Protein AF-A0A1A3NKI2-F1 (afdb_monomer)

Mean predicted aligned error: 10.07 Å

pLDDT: mean 85.54, std 8.2, range [57.16, 95.56]

Organism: Mycobacterium asiaticum (NCBI:txid1790)

Nearest PDB structures (foldseek):
  6fvq-assembly1_A  TM=5.198E-01  e=5.055E-01  endosymbiont of Tevnia jerichonana (vent Tica)

Sequence (230 aa):
MSNTLDTTLTIALFVLGTPLVIYLVLAGFYMAAGDTDGLPEDRPPLSRFLTTVDVAGFVLPALLLASSYVMAIALAWVAPSLTFYYPVLALAVGFAVWYGTFHGLSRWNKRLVKAHIAAYIKQAPENLSEDEAIAAVREYIQLRKIPYPTENLVADRFPLGWSVYAPVQVDTSDPTAFLDMPVERTVFLIGDSGRIEPTSSSRPPLAEQQHFSEVERVVAARRGKWVRRA

Radius of gyration: 34.06 Å; Cα contacts (8 Å, |Δi|>4): 236; chains: 1; bounding box: 73×25×101 Å

Foldseek 3Di:
DDPVVLVVLQVVLLVVCVVVLVVLLVVLVVVLVVVVPPDDPAAADDDPVLVVLSVCLSPVLSCLLVVLSVVLVVCLVPDPDRNNCSSVCSNVVSVVSSVCSNVVSVVVSVVVRVVVRVQKDFAFQDAQDFVRQLVLVLVVCVVVVPPFDSPQWGWDDDQQWTWIFHDDDQPPVDPCSVVVDDPWGWIWTAGSLRDIDTDIPVDDPVVVSVVVNVVSVVVRVRPTHIDGHD

Structure (mmCIF, N/CA/C/O backbone):
data_AF-A0A1A3NKI2-F1
#
_entry.id   AF-A0A1A3NKI2-F1
#
loop_
_atom_site.group_PDB
_atom_site.id
_atom_site.type_symbol
_atom_site.label_atom_id
_atom_site.label_alt_id
_atom_site.label_comp_id
_atom_site.label_asym_id
_atom_site.label_entity_id
_atom_site.label_seq_id
_atom_site.pdbx_PDB_ins_code
_atom_site.Cartn_x
_atom_site.Cartn_y
_atom_site.Cartn_z
_atom_site.occupancy
_atom_site.B_iso_or_equiv
_atom_site.auth_seq_id
_atom_site.auth_comp_id
_atom_site.auth_asym_id
_atom_site.auth_atom_id
_atom_site.pdbx_PDB_model_num
ATOM 1 N N . MET A 1 1 ? 34.115 12.444 -44.675 1.00 72.62 1 MET A N 1
ATOM 2 C CA . MET A 1 1 ? 34.623 11.998 -43.358 1.00 72.62 1 MET A CA 1
ATOM 3 C C . MET A 1 1 ? 35.426 10.727 -43.585 1.00 72.62 1 MET A C 1
ATOM 5 O O . MET A 1 1 ? 34.992 9.943 -44.417 1.00 72.62 1 MET A O 1
ATOM 9 N N . SER A 1 2 ? 36.597 10.539 -42.969 1.00 91.62 2 SER A N 1
ATOM 10 C CA . SER A 1 2 ? 37.350 9.286 -43.155 1.00 91.62 2 SER A CA 1
ATOM 11 C C . SER A 1 2 ? 36.674 8.138 -42.398 1.00 91.62 2 SER A C 1
ATOM 13 O O . SER A 1 2 ? 36.102 8.365 -41.331 1.00 91.62 2 SER A O 1
ATOM 15 N N . ASN A 1 3 ? 36.762 6.909 -42.918 1.00 88.50 3 ASN A N 1
ATOM 16 C CA . ASN A 1 3 ? 36.162 5.725 -42.279 1.00 88.50 3 ASN A CA 1
ATOM 17 C C . ASN A 1 3 ? 36.671 5.524 -40.842 1.00 88.50 3 ASN A C 1
ATOM 19 O O . ASN A 1 3 ? 35.908 5.160 -39.949 1.00 88.50 3 ASN A O 1
ATOM 23 N N . THR A 1 4 ? 37.949 5.828 -40.596 1.00 90.19 4 THR A N 1
ATOM 24 C CA . THR A 1 4 ? 38.553 5.777 -39.259 1.00 90.19 4 THR A CA 1
ATOM 25 C C . THR A 1 4 ? 37.904 6.773 -38.301 1.00 90.19 4 THR A C 1
ATOM 27 O O . THR A 1 4 ? 37.620 6.425 -37.156 1.00 90.19 4 THR A O 1
ATOM 30 N N . LEU A 1 5 ? 37.639 8.003 -38.757 1.00 91.62 5 LEU A N 1
ATOM 31 C CA . LEU A 1 5 ? 37.023 9.039 -37.928 1.00 91.62 5 LEU A CA 1
ATOM 32 C C . LEU A 1 5 ? 35.549 8.712 -37.639 1.00 91.62 5 LEU A C 1
ATOM 34 O O . LEU A 1 5 ? 35.108 8.883 -36.508 1.00 91.62 5 LEU A O 1
ATOM 38 N N . ASP A 1 6 ? 34.817 8.174 -38.619 1.00 91.44 6 ASP A N 1
ATOM 39 C CA . ASP A 1 6 ? 33.432 7.705 -38.447 1.00 91.44 6 ASP A CA 1
ATOM 40 C C . ASP A 1 6 ? 33.319 6.566 -37.430 1.00 91.44 6 ASP A C 1
ATOM 42 O O . ASP A 1 6 ? 32.529 6.646 -36.489 1.00 91.44 6 ASP A O 1
ATOM 46 N N . THR A 1 7 ? 34.180 5.555 -37.546 1.00 89.38 7 THR A N 1
ATOM 47 C CA . THR A 1 7 ? 34.208 4.428 -36.604 1.00 89.38 7 THR A CA 1
ATOM 48 C C . THR A 1 7 ? 34.557 4.901 -35.191 1.00 89.38 7 THR A C 1
ATOM 50 O O . THR A 1 7 ? 33.895 4.531 -34.222 1.00 89.38 7 THR A O 1
ATOM 53 N N . THR A 1 8 ? 35.567 5.770 -35.067 1.00 93.06 8 THR A N 1
ATOM 54 C CA . THR A 1 8 ? 36.007 6.310 -33.770 1.00 93.06 8 THR A CA 1
ATOM 55 C C . THR A 1 8 ? 34.899 7.123 -33.097 1.00 93.06 8 THR A C 1
ATOM 57 O O . THR A 1 8 ? 34.646 6.935 -31.908 1.00 93.06 8 THR A O 1
ATOM 60 N N . LEU A 1 9 ? 34.198 7.983 -33.848 1.00 92.25 9 LEU A N 1
ATOM 61 C CA . LEU A 1 9 ? 33.067 8.751 -33.320 1.00 92.25 9 LEU A CA 1
ATOM 62 C C . LEU A 1 9 ? 31.910 7.847 -32.888 1.00 92.25 9 LEU A C 1
ATOM 64 O O . LEU A 1 9 ? 31.337 8.066 -31.825 1.00 92.25 9 LEU A O 1
ATOM 68 N N . THR A 1 10 ? 31.591 6.820 -33.673 1.00 90.88 10 THR A N 1
ATOM 69 C CA . THR A 1 10 ? 30.515 5.868 -33.362 1.00 90.88 10 THR A CA 1
ATOM 70 C C . THR A 1 10 ? 30.777 5.133 -32.053 1.00 90.88 10 THR A C 1
ATOM 72 O O . THR A 1 10 ? 29.911 5.097 -31.178 1.00 90.88 10 THR A O 1
ATOM 75 N N . ILE A 1 11 ? 31.992 4.602 -31.878 1.00 91.19 11 ILE A N 1
ATOM 76 C CA . ILE A 1 11 ? 32.398 3.924 -30.640 1.00 91.19 11 ILE A CA 1
ATOM 77 C C . ILE A 1 11 ? 32.338 4.899 -29.463 1.00 91.19 11 ILE A C 1
ATOM 79 O O . ILE A 1 11 ? 31.738 4.579 -28.438 1.00 91.19 11 ILE A O 1
ATOM 83 N N . ALA A 1 12 ? 32.907 6.100 -29.611 1.00 92.38 12 ALA A N 1
ATOM 84 C CA . ALA A 1 12 ? 32.900 7.106 -28.553 1.00 92.38 12 ALA A CA 1
ATOM 85 C C . ALA A 1 12 ? 31.470 7.477 -28.122 1.00 92.38 12 ALA A C 1
ATOM 87 O O . ALA A 1 12 ? 31.184 7.540 -26.928 1.00 92.38 12 ALA A O 1
ATOM 88 N N . LEU A 1 13 ? 30.553 7.658 -29.075 1.00 91.38 13 LEU A N 1
ATOM 89 C CA . LEU A 1 13 ? 29.152 7.973 -28.798 1.00 91.38 13 LEU A CA 1
ATOM 90 C C . LEU A 1 13 ? 28.410 6.827 -28.091 1.00 91.38 13 LEU A C 1
ATOM 92 O O . LEU A 1 13 ? 27.609 7.098 -27.197 1.00 91.38 13 LEU A O 1
ATOM 96 N N . PHE A 1 14 ? 28.679 5.560 -28.425 1.00 92.19 14 PHE A N 1
ATOM 97 C CA . PHE A 1 14 ? 28.106 4.428 -27.685 1.00 92.19 14 PHE A CA 1
ATOM 98 C C . PHE A 1 14 ? 28.677 4.314 -26.262 1.00 92.19 14 PHE A C 1
ATOM 100 O O . PHE A 1 14 ? 27.943 4.125 -25.290 1.00 92.19 14 PHE A O 1
ATOM 107 N N . VAL A 1 15 ? 29.987 4.494 -26.097 1.00 93.25 15 VAL A N 1
ATOM 108 C CA . VAL A 1 15 ? 30.616 4.454 -24.768 1.00 93.25 15 VAL A CA 1
ATOM 109 C C . VAL A 1 15 ? 30.069 5.570 -23.875 1.00 93.25 15 VAL A C 1
ATOM 111 O O . VAL A 1 15 ? 29.694 5.315 -22.733 1.00 93.25 15 VAL A O 1
ATOM 114 N N . LEU A 1 16 ? 29.945 6.790 -24.406 1.00 93.00 16 LEU A N 1
ATOM 115 C CA . LEU A 1 16 ? 29.411 7.938 -23.669 1.00 93.00 16 LEU A CA 1
ATOM 116 C C . LEU A 1 16 ? 27.889 7.871 -23.464 1.00 93.00 16 LEU A C 1
ATOM 118 O O . LEU A 1 16 ? 27.388 8.372 -22.460 1.00 93.00 16 LEU A O 1
ATOM 122 N N . GLY A 1 17 ? 27.142 7.248 -24.378 1.00 88.88 17 GLY A N 1
ATOM 123 C CA . GLY A 1 17 ? 25.689 7.091 -24.266 1.00 88.88 17 GLY A CA 1
ATOM 124 C C . GLY A 1 17 ? 25.259 6.018 -23.261 1.00 88.88 17 GLY A C 1
ATOM 125 O O . GLY A 1 17 ? 24.189 6.128 -22.665 1.00 88.88 17 GLY A O 1
ATOM 126 N N . THR A 1 18 ? 26.096 5.010 -23.017 1.00 90.06 18 THR A N 1
ATOM 127 C CA . THR A 1 18 ? 25.816 3.919 -22.070 1.00 90.06 18 THR A CA 1
ATOM 128 C C . THR A 1 18 ? 25.472 4.403 -20.649 1.00 90.06 18 THR A C 1
ATOM 130 O O . THR A 1 18 ? 24.417 4.010 -20.141 1.00 90.06 18 THR A O 1
ATOM 133 N N . PRO A 1 19 ? 26.266 5.270 -19.984 1.00 92.94 19 PRO A N 1
ATOM 134 C CA . PRO A 1 19 ? 25.920 5.767 -18.650 1.00 92.94 19 PRO A CA 1
ATOM 135 C C . PRO A 1 19 ? 24.612 6.565 -18.634 1.00 92.94 19 PRO A C 1
ATOM 137 O O . PRO A 1 19 ? 23.877 6.495 -17.652 1.00 92.94 19 PRO A O 1
ATOM 140 N N . LEU A 1 20 ? 24.275 7.270 -19.720 1.00 90.38 20 LEU A N 1
ATOM 141 C CA . LEU A 1 20 ? 22.998 7.973 -19.840 1.00 90.38 20 LEU A CA 1
ATOM 142 C C . LEU A 1 20 ? 21.818 6.992 -19.904 1.00 90.38 20 LEU A C 1
ATOM 144 O O . LEU A 1 20 ? 20.818 7.197 -19.222 1.00 90.38 20 LEU A O 1
ATOM 148 N N . VAL A 1 21 ? 21.935 5.908 -20.676 1.00 87.31 21 VAL A N 1
ATOM 149 C CA . VAL A 1 21 ? 20.910 4.851 -20.732 1.00 87.31 21 VAL A CA 1
ATOM 150 C C . VAL A 1 21 ? 20.725 4.202 -19.361 1.00 87.31 21 VAL A C 1
ATOM 152 O O . VAL A 1 21 ? 19.592 4.058 -18.904 1.00 87.31 21 VAL A O 1
ATOM 155 N N . ILE A 1 22 ? 21.822 3.868 -18.673 1.00 90.75 22 ILE A N 1
ATOM 156 C CA . ILE A 1 22 ? 21.779 3.318 -17.310 1.00 90.75 22 ILE A CA 1
ATOM 157 C C . ILE A 1 22 ? 21.080 4.299 -16.363 1.00 90.75 22 ILE A C 1
ATOM 159 O O . ILE A 1 22 ? 20.181 3.902 -15.622 1.00 90.75 22 ILE A O 1
ATOM 163 N N . TYR A 1 23 ? 21.447 5.581 -16.418 1.00 91.56 23 TYR A N 1
ATOM 164 C CA . TYR A 1 23 ? 20.814 6.624 -15.617 1.00 91.56 23 TYR A CA 1
ATOM 165 C C . TYR A 1 23 ? 19.306 6.711 -15.877 1.00 91.56 23 TYR A C 1
ATOM 167 O O . TYR A 1 23 ? 18.539 6.748 -14.923 1.00 91.56 23 TYR A O 1
ATOM 175 N N . LEU A 1 24 ? 18.861 6.685 -17.137 1.00 87.75 24 LEU A N 1
ATOM 176 C CA . LEU A 1 24 ? 17.437 6.734 -17.487 1.00 87.75 24 LEU A CA 1
ATOM 177 C C . LEU A 1 24 ? 16.663 5.520 -16.961 1.00 87.75 24 LEU A C 1
ATOM 179 O O . LEU A 1 24 ? 15.554 5.674 -16.447 1.00 87.75 24 LEU A O 1
ATOM 183 N N . VAL A 1 25 ? 17.251 4.322 -17.035 1.00 87.00 25 VAL A N 1
ATOM 184 C CA . VAL A 1 25 ? 16.659 3.112 -16.447 1.00 87.00 25 VAL A CA 1
ATOM 185 C C . VAL A 1 25 ? 16.503 3.278 -14.934 1.00 87.00 25 VAL A C 1
ATOM 187 O O . VAL A 1 25 ? 15.403 3.102 -14.413 1.00 87.00 25 VAL A O 1
ATOM 190 N N . LEU A 1 26 ? 17.570 3.675 -14.233 1.00 89.00 26 LEU A N 1
ATOM 191 C CA . LEU A 1 26 ? 17.549 3.878 -12.781 1.00 89.00 26 LEU A CA 1
ATOM 192 C C . LEU A 1 26 ? 16.588 4.998 -12.359 1.00 89.00 26 LEU A C 1
ATOM 194 O O . LEU A 1 26 ? 15.857 4.841 -11.384 1.00 89.00 26 LEU A O 1
ATOM 198 N N . ALA A 1 27 ? 16.542 6.101 -13.107 1.00 85.62 27 ALA A N 1
ATOM 199 C CA . ALA A 1 27 ? 15.618 7.204 -12.871 1.00 85.62 27 ALA A CA 1
ATOM 200 C C . ALA A 1 27 ? 14.158 6.758 -13.035 1.00 85.62 27 ALA A C 1
ATOM 202 O O . ALA A 1 27 ? 13.316 7.129 -12.221 1.00 85.62 27 ALA A O 1
ATOM 203 N N . GLY A 1 28 ? 13.861 5.917 -14.033 1.00 82.06 28 GLY A N 1
ATOM 204 C CA . GLY A 1 28 ? 12.540 5.309 -14.202 1.00 82.06 28 GLY A CA 1
ATOM 205 C C . GLY A 1 28 ? 12.125 4.461 -12.999 1.00 82.06 28 GLY A C 1
ATOM 206 O O . GLY A 1 28 ? 11.010 4.612 -12.502 1.00 82.06 28 GLY A O 1
ATOM 207 N N . PHE A 1 29 ? 13.038 3.627 -12.485 1.00 82.69 29 PHE A N 1
ATOM 208 C CA . PHE A 1 29 ? 12.801 2.860 -11.258 1.00 82.69 29 PHE A CA 1
ATOM 209 C C . PHE A 1 29 ? 12.571 3.768 -10.046 1.00 82.69 29 PHE A C 1
ATOM 211 O O . PHE A 1 29 ? 11.621 3.551 -9.297 1.00 82.69 29 PHE A O 1
ATOM 218 N N . TYR A 1 30 ? 13.396 4.803 -9.873 1.00 83.19 30 TYR A N 1
ATOM 219 C CA . TYR A 1 30 ? 13.269 5.744 -8.761 1.00 83.19 30 TYR A CA 1
ATOM 220 C C . TYR A 1 30 ? 11.934 6.499 -8.790 1.00 83.19 30 TYR A C 1
ATOM 222 O O . TYR A 1 30 ? 11.229 6.549 -7.784 1.00 83.19 30 TYR A O 1
ATOM 230 N N . MET A 1 31 ? 11.543 7.040 -9.949 1.00 79.00 31 MET A N 1
ATOM 231 C CA . MET A 1 31 ? 10.287 7.784 -10.088 1.00 79.00 31 MET A CA 1
ATOM 232 C C . MET A 1 31 ? 9.060 6.917 -9.822 1.00 79.00 31 MET A C 1
ATOM 234 O O . MET A 1 31 ? 8.098 7.386 -9.221 1.00 79.00 31 MET A O 1
ATOM 238 N N . ALA A 1 32 ? 9.077 5.661 -10.261 1.00 73.81 32 ALA A N 1
ATOM 239 C CA . ALA A 1 32 ? 7.944 4.775 -10.050 1.00 73.81 32 ALA A CA 1
ATOM 240 C C . ALA A 1 32 ? 7.909 4.174 -8.629 1.00 73.81 32 ALA A C 1
ATOM 242 O O . ALA A 1 32 ? 6.826 3.865 -8.143 1.00 73.81 32 ALA A O 1
ATOM 243 N N . ALA A 1 33 ? 9.044 4.100 -7.923 1.00 73.75 33 ALA A N 1
ATOM 244 C CA . ALA A 1 33 ? 9.069 3.787 -6.492 1.00 73.75 33 ALA A CA 1
ATOM 245 C C . ALA A 1 33 ? 8.575 4.956 -5.617 1.00 73.75 33 ALA A C 1
ATOM 247 O O . ALA A 1 33 ? 7.926 4.716 -4.608 1.00 73.75 33 ALA A O 1
ATOM 248 N N . GLY A 1 34 ? 8.839 6.211 -6.001 1.00 66.19 34 GLY A N 1
ATOM 249 C CA . GLY A 1 34 ? 8.433 7.396 -5.227 1.00 66.19 34 GLY A CA 1
ATOM 250 C C . GLY A 1 34 ? 6.942 7.763 -5.304 1.00 66.19 34 GLY A C 1
ATOM 251 O O . GLY A 1 34 ? 6.448 8.514 -4.471 1.00 66.19 34 GLY A O 1
ATOM 252 N N . ASP A 1 35 ? 6.182 7.236 -6.271 1.00 64.88 35 ASP A N 1
ATOM 253 C CA . ASP A 1 35 ? 4.747 7.556 -6.435 1.00 64.88 35 ASP A CA 1
ATOM 254 C C . ASP A 1 35 ? 3.843 6.784 -5.442 1.00 64.88 35 ASP A C 1
ATOM 256 O O . ASP A 1 35 ? 2.616 6.901 -5.470 1.00 64.88 35 ASP A O 1
ATOM 260 N N . THR A 1 36 ? 4.423 5.984 -4.536 1.00 58.78 36 THR A N 1
ATOM 261 C CA . THR A 1 36 ? 3.670 5.267 -3.494 1.00 58.78 36 THR A CA 1
ATOM 262 C C . THR A 1 36 ? 3.232 6.149 -2.328 1.00 58.78 36 THR A C 1
ATOM 264 O O . THR A 1 36 ? 2.334 5.744 -1.582 1.00 58.78 36 THR A O 1
ATOM 267 N N . ASP A 1 37 ? 3.814 7.344 -2.200 1.00 57.16 37 ASP A N 1
ATOM 268 C CA . ASP A 1 37 ? 3.678 8.228 -1.034 1.00 57.16 37 ASP A CA 1
ATOM 269 C C . ASP A 1 37 ? 2.294 8.893 -0.927 1.00 57.16 37 ASP A C 1
ATOM 271 O O . ASP A 1 37 ? 1.895 9.353 0.139 1.00 57.16 37 ASP A O 1
ATOM 275 N N . GLY A 1 38 ? 1.520 8.915 -2.017 1.00 60.62 38 GLY A N 1
ATOM 276 C CA . GLY A 1 38 ? 0.184 9.523 -2.050 1.00 60.62 38 GLY A CA 1
ATOM 277 C C . GLY A 1 38 ? -0.979 8.566 -1.773 1.00 60.62 38 GLY A C 1
ATOM 278 O O . GLY A 1 38 ? -2.135 8.991 -1.764 1.00 60.62 38 GLY A O 1
ATOM 279 N N . LEU A 1 39 ? -0.719 7.268 -1.612 1.00 62.31 39 LEU A N 1
ATOM 280 C CA . LEU A 1 39 ? -1.781 6.276 -1.462 1.00 62.31 39 LEU A CA 1
ATOM 281 C C . LEU A 1 39 ? -2.044 5.988 0.029 1.00 62.31 39 LEU A C 1
ATOM 283 O O . LEU A 1 39 ? -1.081 5.749 0.760 1.00 62.31 39 LEU A O 1
ATOM 287 N N . PRO A 1 40 ? -3.319 5.933 0.476 1.00 64.62 40 PRO A N 1
ATOM 288 C CA . PRO A 1 40 ? -3.676 5.693 1.875 1.00 64.62 40 PRO A CA 1
ATOM 289 C C . PRO A 1 40 ? -2.935 4.487 2.456 1.00 64.62 40 PRO A C 1
ATOM 291 O O . PRO A 1 40 ? -2.763 3.483 1.767 1.00 64.62 40 PRO A O 1
ATOM 294 N N . GLU A 1 41 ? -2.517 4.566 3.718 1.00 67.94 41 GLU A N 1
ATOM 295 C CA . GLU A 1 41 ? -1.836 3.469 4.430 1.00 67.94 41 GLU A CA 1
ATOM 296 C C . GLU A 1 41 ? -2.715 2.203 4.517 1.00 67.94 41 GLU A C 1
ATOM 298 O O . GLU A 1 41 ? -2.227 1.084 4.640 1.00 67.94 41 GLU A O 1
ATOM 303 N N . ASP A 1 42 ? -4.027 2.378 4.351 1.00 74.38 42 ASP A N 1
ATOM 304 C CA . ASP A 1 42 ? -5.038 1.337 4.416 1.00 74.38 42 ASP A CA 1
ATOM 305 C C . ASP A 1 42 ? -5.723 1.145 3.055 1.00 74.38 42 ASP A C 1
ATOM 307 O O . ASP A 1 42 ? -6.545 1.961 2.624 1.00 74.38 42 ASP A O 1
ATOM 311 N N . ARG A 1 43 ? -5.348 0.076 2.344 1.00 75.19 43 ARG A N 1
ATOM 312 C CA . ARG A 1 43 ? -5.794 -0.219 0.973 1.00 75.19 43 ARG A CA 1
ATOM 313 C C . ARG A 1 43 ? -6.429 -1.605 0.910 1.00 75.19 43 ARG A C 1
ATOM 315 O O . ARG A 1 43 ? -6.010 -2.498 1.651 1.00 75.19 43 ARG A O 1
ATOM 322 N N . PRO A 1 44 ? -7.376 -1.835 -0.017 1.00 81.31 44 PRO A N 1
ATOM 323 C CA . PRO A 1 44 ? -7.814 -3.189 -0.311 1.00 81.31 44 PRO A CA 1
ATOM 324 C C . PRO A 1 44 ? -6.627 -4.042 -0.782 1.00 81.31 44 PRO A C 1
ATOM 326 O O . PRO A 1 44 ? -5.681 -3.508 -1.374 1.00 81.31 44 PRO A O 1
ATOM 329 N N . PRO A 1 45 ? -6.676 -5.369 -0.572 1.00 80.00 45 PRO A N 1
ATOM 330 C CA . PRO A 1 45 ? -5.632 -6.255 -1.061 1.00 80.00 45 PRO A CA 1
ATOM 331 C C . PRO A 1 45 ? -5.471 -6.086 -2.576 1.00 80.00 45 PRO A C 1
ATOM 333 O O . PRO A 1 45 ? -6.446 -6.108 -3.341 1.00 80.00 45 PRO A O 1
ATOM 336 N N . LEU A 1 46 ? -4.224 -5.896 -3.009 1.00 78.75 46 LEU A N 1
ATOM 337 C CA . LEU A 1 46 ? -3.882 -5.847 -4.425 1.00 78.75 46 LEU A CA 1
ATOM 338 C C . LEU A 1 46 ? -4.172 -7.211 -5.052 1.00 78.75 46 LEU A C 1
ATOM 340 O O . LEU A 1 46 ? -3.832 -8.261 -4.504 1.00 78.75 46 LEU A O 1
ATOM 344 N N . SER A 1 47 ? -4.819 -7.201 -6.214 1.00 83.19 47 SER A N 1
ATOM 345 C CA . SER A 1 47 ? -4.972 -8.423 -6.996 1.00 83.19 47 SER A CA 1
ATOM 346 C C . SER A 1 47 ? -3.621 -8.817 -7.599 1.00 83.19 47 SER A C 1
ATOM 348 O O . SER A 1 47 ? -2.815 -7.953 -7.947 1.00 83.19 47 SER A O 1
ATOM 350 N N . ARG A 1 48 ? -3.391 -10.123 -7.795 1.00 85.50 48 ARG A N 1
ATOM 351 C CA . ARG A 1 48 ? -2.176 -10.621 -8.473 1.00 85.50 48 ARG A CA 1
ATOM 352 C C . ARG A 1 48 ? -1.969 -9.956 -9.836 1.00 85.50 48 ARG A C 1
ATOM 354 O O . ARG A 1 48 ? -0.843 -9.653 -10.201 1.00 85.50 48 ARG A O 1
ATOM 361 N N . PHE A 1 49 ? -3.066 -9.685 -10.547 1.00 84.31 49 PHE A N 1
ATOM 362 C CA . PHE A 1 49 ? -3.048 -8.973 -11.820 1.00 84.31 49 PHE A CA 1
ATOM 363 C C . PHE A 1 49 ? -2.447 -7.569 -11.692 1.00 84.31 49 PHE A C 1
ATOM 365 O O . PHE A 1 49 ? -1.573 -7.217 -12.477 1.00 84.31 49 PHE A O 1
ATOM 372 N N . LEU A 1 50 ? -2.862 -6.787 -10.690 1.00 85.12 50 LEU A N 1
ATOM 373 C CA . LEU A 1 50 ? -2.313 -5.447 -10.475 1.00 85.12 50 LEU A CA 1
ATOM 374 C C . LEU A 1 50 ? -0.829 -5.494 -10.123 1.00 85.12 50 LEU A C 1
ATOM 376 O O . LEU A 1 50 ? -0.074 -4.695 -10.657 1.00 85.12 50 LEU A O 1
ATOM 380 N N . THR A 1 51 ? -0.392 -6.460 -9.312 1.00 83.75 51 THR A N 1
ATOM 381 C CA . THR A 1 51 ? 1.039 -6.655 -9.035 1.00 83.75 51 THR A CA 1
ATOM 382 C C . THR A 1 51 ? 1.826 -6.949 -10.314 1.00 83.75 51 THR A C 1
ATOM 384 O O . THR A 1 51 ? 2.894 -6.384 -10.523 1.00 83.75 51 THR A O 1
ATOM 387 N N . THR A 1 52 ? 1.299 -7.796 -11.205 1.00 85.56 52 THR A N 1
ATOM 388 C CA . THR A 1 52 ? 1.941 -8.074 -12.497 1.00 85.56 52 THR A CA 1
ATOM 389 C C . THR A 1 52 ? 1.984 -6.839 -13.394 1.00 85.56 52 THR A C 1
ATOM 391 O O . THR A 1 52 ? 3.015 -6.589 -14.012 1.00 85.56 52 THR A O 1
ATOM 394 N N . VAL A 1 53 ? 0.898 -6.064 -13.465 1.00 84.69 53 VAL A N 1
ATOM 395 C CA . VAL A 1 53 ? 0.849 -4.811 -14.239 1.00 84.69 53 VAL A CA 1
ATOM 396 C C . VAL A 1 53 ? 1.858 -3.799 -13.706 1.00 84.69 53 VAL A C 1
ATOM 398 O O . VAL A 1 53 ? 2.525 -3.140 -14.502 1.00 84.69 53 VAL A O 1
ATOM 401 N N . ASP A 1 54 ? 2.004 -3.714 -12.385 1.00 83.38 54 ASP A N 1
ATOM 402 C CA . ASP A 1 54 ? 2.958 -2.821 -11.741 1.00 83.38 54 ASP A CA 1
ATOM 403 C C . ASP A 1 54 ? 4.385 -3.199 -12.144 1.00 83.38 54 ASP A C 1
ATOM 405 O O . ASP A 1 54 ? 5.063 -2.408 -12.795 1.00 83.38 54 ASP A O 1
ATOM 409 N N . VAL A 1 55 ? 4.786 -4.460 -11.924 1.00 85.94 55 VAL A N 1
ATOM 410 C CA . VAL A 1 55 ? 6.098 -4.997 -12.342 1.00 85.94 55 VAL A CA 1
ATOM 411 C C . VAL A 1 55 ? 6.344 -4.787 -13.839 1.00 85.94 55 VAL A C 1
ATOM 413 O O . VAL A 1 55 ? 7.425 -4.350 -14.237 1.00 85.94 55 VAL A O 1
ATOM 416 N N . ALA A 1 56 ? 5.343 -5.053 -14.679 1.00 85.81 56 ALA A N 1
ATOM 417 C CA . ALA A 1 56 ? 5.439 -4.845 -16.119 1.00 85.81 56 ALA A CA 1
ATOM 418 C C . ALA A 1 56 ? 5.709 -3.369 -16.462 1.00 85.81 56 ALA A C 1
ATOM 420 O O . ALA A 1 56 ? 6.524 -3.095 -17.341 1.00 85.81 56 ALA A O 1
ATOM 421 N N . GLY A 1 57 ? 5.103 -2.424 -15.738 1.00 84.88 57 GLY A N 1
ATOM 422 C CA . GLY A 1 57 ? 5.345 -0.988 -15.891 1.00 84.88 57 GLY A CA 1
ATOM 423 C C . GLY A 1 57 ? 6.763 -0.534 -15.597 1.00 84.88 57 GLY A C 1
ATOM 424 O O . GLY A 1 57 ? 7.223 0.414 -16.230 1.00 84.88 57 GLY A O 1
ATOM 425 N N . PHE A 1 58 ? 7.482 -1.245 -14.733 1.00 83.19 58 PHE A N 1
ATOM 426 C CA . PHE A 1 58 ? 8.902 -0.994 -14.495 1.00 83.19 58 PHE A CA 1
ATOM 427 C C . PHE A 1 58 ? 9.790 -1.642 -15.562 1.00 83.19 58 PHE A C 1
ATOM 429 O O . PHE A 1 58 ? 10.723 -1.023 -16.075 1.00 83.19 58 PHE A O 1
ATOM 436 N N . VAL A 1 59 ? 9.501 -2.898 -15.909 1.00 88.50 59 VAL A N 1
ATOM 437 C CA . VAL A 1 59 ? 10.393 -3.722 -16.733 1.00 88.50 59 VAL A CA 1
ATOM 438 C C . VAL A 1 59 ? 10.292 -3.371 -18.221 1.00 88.50 59 VAL A C 1
ATOM 440 O O . VAL A 1 59 ? 11.317 -3.282 -18.897 1.00 88.50 59 VAL A O 1
ATOM 443 N N . LEU A 1 60 ? 9.085 -3.130 -18.745 1.00 91.31 60 LEU A N 1
ATOM 444 C CA . LEU A 1 60 ? 8.870 -2.881 -20.178 1.00 91.31 60 LEU A CA 1
ATOM 445 C C . LEU A 1 60 ? 9.612 -1.641 -20.702 1.00 91.31 60 LEU A C 1
ATOM 447 O O . LEU A 1 60 ? 10.332 -1.787 -21.690 1.00 91.31 60 LEU A O 1
ATOM 451 N N . PRO A 1 61 ? 9.509 -0.444 -20.086 1.00 89.69 61 PRO A N 1
ATOM 452 C CA . PRO A 1 61 ? 10.226 0.731 -20.579 1.00 89.69 61 PRO A CA 1
ATOM 453 C C . PRO A 1 61 ? 11.742 0.516 -20.605 1.00 89.69 61 PRO A C 1
ATOM 455 O O . PRO A 1 61 ? 12.391 0.849 -21.595 1.00 89.69 61 PRO A O 1
ATOM 458 N N . ALA A 1 62 ? 12.304 -0.078 -19.547 1.00 88.75 62 ALA A N 1
ATOM 459 C CA . ALA A 1 62 ? 13.735 -0.351 -19.457 1.00 88.75 62 ALA A CA 1
ATOM 460 C C . ALA A 1 62 ? 14.199 -1.343 -20.535 1.00 88.75 62 ALA A C 1
ATOM 462 O O . ALA A 1 62 ? 15.196 -1.091 -21.214 1.00 88.75 62 ALA A O 1
ATOM 463 N N . LEU A 1 63 ? 13.451 -2.434 -20.742 1.00 92.00 63 LEU A N 1
ATOM 464 C CA . LEU A 1 63 ? 13.744 -3.408 -21.795 1.00 92.00 63 LEU A CA 1
ATOM 465 C C . LEU A 1 63 ? 13.662 -2.788 -23.189 1.00 92.00 63 LEU A C 1
ATOM 467 O O . LEU A 1 63 ? 14.529 -3.063 -24.015 1.00 92.00 63 LEU A O 1
ATOM 471 N N . LEU A 1 64 ? 12.661 -1.948 -23.461 1.00 91.06 64 LEU A N 1
ATOM 472 C CA . LEU A 1 64 ? 12.523 -1.269 -24.752 1.00 91.06 64 LEU A CA 1
ATOM 473 C C . LEU A 1 64 ? 13.686 -0.307 -25.009 1.00 91.06 64 LEU A C 1
ATOM 475 O O . LEU A 1 64 ? 14.253 -0.319 -26.102 1.00 91.06 64 LEU A O 1
ATOM 479 N N . LEU A 1 65 ? 14.089 0.468 -23.998 1.00 88.62 65 LEU A N 1
ATOM 480 C CA . LEU A 1 65 ? 15.243 1.361 -24.091 1.00 88.62 65 LEU A CA 1
ATOM 481 C C . LEU A 1 65 ? 16.529 0.571 -24.369 1.00 88.62 65 LEU A C 1
ATOM 483 O O . LEU A 1 65 ? 17.233 0.866 -25.334 1.00 88.62 65 LEU A O 1
ATOM 487 N N . ALA A 1 66 ? 16.803 -0.478 -23.590 1.00 87.75 66 ALA A N 1
ATOM 488 C CA . ALA A 1 66 ? 17.995 -1.306 -23.766 1.00 87.75 66 ALA A CA 1
ATOM 489 C C . ALA A 1 66 ? 18.003 -2.015 -25.132 1.00 87.75 66 ALA A C 1
ATOM 491 O O . ALA A 1 66 ? 19.011 -1.999 -25.836 1.00 87.75 66 ALA A O 1
ATOM 492 N N . SER A 1 67 ? 16.860 -2.568 -25.549 1.00 90.12 67 SER A N 1
ATOM 493 C CA . SER A 1 67 ? 16.709 -3.242 -26.844 1.00 90.12 67 SER A CA 1
ATOM 494 C C . SER A 1 67 ? 16.926 -2.280 -28.009 1.00 90.12 67 SER A C 1
ATOM 496 O O . SER A 1 67 ? 17.604 -2.635 -28.969 1.00 90.12 67 SER A O 1
ATOM 498 N N . SER A 1 68 ? 16.412 -1.047 -27.919 1.00 91.44 68 SER A N 1
ATOM 499 C CA . SER A 1 68 ? 16.647 -0.018 -28.941 1.00 91.44 68 SER A CA 1
ATOM 500 C C . SER A 1 68 ? 18.134 0.326 -29.080 1.00 91.44 68 SER A C 1
ATOM 502 O O . SER A 1 68 ? 18.633 0.515 -30.190 1.00 91.44 68 SER A O 1
ATOM 504 N N . TYR A 1 69 ? 18.862 0.320 -27.962 1.00 88.81 69 TYR A N 1
ATOM 505 C CA . TYR A 1 69 ? 20.286 0.614 -27.926 1.00 88.81 69 TYR A CA 1
ATOM 506 C C . TYR A 1 69 ? 21.124 -0.524 -28.520 1.00 88.81 69 TYR A C 1
ATOM 508 O O . TYR A 1 69 ? 21.968 -0.291 -29.383 1.00 88.81 69 TYR A O 1
ATOM 516 N N . VAL A 1 70 ? 20.838 -1.771 -28.127 1.00 91.62 70 VAL A N 1
ATOM 517 C CA . VAL A 1 70 ? 21.483 -2.975 -28.679 1.00 91.62 70 VAL A CA 1
ATOM 518 C C . VAL A 1 70 ? 21.210 -3.110 -30.178 1.00 91.62 70 VAL A C 1
ATOM 520 O O . VAL A 1 70 ? 22.126 -3.403 -30.945 1.00 91.62 70 VAL A O 1
ATOM 523 N N . MET A 1 71 ? 19.976 -2.841 -30.614 1.00 93.62 71 MET A N 1
ATOM 524 C CA . MET A 1 71 ? 19.612 -2.849 -32.032 1.00 93.62 71 MET A CA 1
ATOM 525 C C . MET A 1 71 ? 20.459 -1.854 -32.833 1.00 93.62 71 MET A C 1
ATOM 527 O O . MET A 1 71 ? 20.944 -2.182 -33.912 1.00 93.62 71 MET A O 1
ATOM 531 N N . ALA A 1 72 ? 20.692 -0.654 -32.302 1.00 91.75 72 ALA A N 1
ATOM 532 C CA . ALA A 1 72 ? 21.518 0.340 -32.976 1.00 91.75 72 ALA A CA 1
ATOM 533 C C . ALA A 1 72 ? 22.995 -0.061 -33.073 1.00 91.75 72 ALA A C 1
ATOM 535 O O . ALA A 1 72 ? 23.624 0.219 -34.091 1.00 91.75 72 ALA A O 1
ATOM 536 N N . ILE A 1 73 ? 23.540 -0.742 -32.059 1.00 90.12 73 ILE A N 1
ATOM 537 C CA . ILE A 1 73 ? 24.897 -1.311 -32.114 1.00 90.12 73 ILE A CA 1
ATOM 538 C C . ILE A 1 73 ? 24.982 -2.354 -33.233 1.00 90.12 73 ILE A C 1
ATOM 540 O O . ILE A 1 73 ? 25.902 -2.313 -34.047 1.00 90.12 73 ILE A O 1
ATOM 544 N N . ALA A 1 74 ? 24.002 -3.260 -33.307 1.00 93.94 74 ALA A N 1
ATOM 545 C CA . ALA A 1 74 ? 23.951 -4.280 -34.351 1.00 93.94 74 ALA A CA 1
ATOM 546 C C . ALA A 1 74 ? 23.857 -3.657 -35.755 1.00 93.94 74 ALA A C 1
ATOM 548 O O . ALA A 1 74 ? 24.584 -4.064 -36.660 1.00 93.94 74 ALA A O 1
ATOM 549 N N . LEU A 1 75 ? 23.018 -2.629 -35.931 1.00 92.00 75 LEU A N 1
ATOM 550 C CA . LEU A 1 75 ? 22.894 -1.907 -37.200 1.00 92.00 75 LEU A CA 1
ATOM 551 C C . LEU A 1 75 ? 24.183 -1.174 -37.583 1.00 92.00 75 LEU A C 1
ATOM 553 O O . LEU A 1 75 ? 24.599 -1.253 -38.738 1.00 92.00 75 LEU A O 1
ATOM 557 N N . ALA A 1 76 ? 24.843 -0.515 -36.629 1.00 89.94 76 ALA A N 1
ATOM 558 C CA . ALA A 1 76 ? 26.122 0.147 -36.870 1.00 89.94 76 ALA A CA 1
ATOM 559 C C . ALA A 1 76 ? 27.210 -0.851 -37.300 1.00 89.94 76 ALA A C 1
ATOM 561 O O . ALA A 1 76 ? 28.045 -0.520 -38.132 1.00 89.94 76 ALA A O 1
ATOM 562 N N . TRP A 1 77 ? 27.183 -2.082 -36.784 1.00 91.06 77 TRP A N 1
ATOM 563 C CA . TRP A 1 77 ? 28.155 -3.109 -37.161 1.00 91.06 77 TRP A CA 1
ATOM 564 C C . TRP A 1 77 ? 27.944 -3.636 -38.590 1.00 91.06 77 TRP A C 1
ATOM 566 O O . TRP A 1 77 ? 28.906 -3.930 -39.296 1.00 91.06 77 TRP A O 1
ATOM 576 N N . VAL A 1 78 ? 26.695 -3.748 -39.044 1.00 94.00 78 VAL A N 1
ATOM 577 C CA . VAL A 1 78 ? 26.375 -4.308 -40.371 1.00 94.00 78 VAL A CA 1
ATOM 578 C C . VAL A 1 78 ? 26.395 -3.242 -41.478 1.00 94.00 78 VAL A C 1
ATOM 580 O O . VAL A 1 78 ? 26.499 -3.573 -42.660 1.00 94.00 78 VAL A O 1
ATOM 583 N N . ALA A 1 79 ? 26.305 -1.957 -41.127 1.00 91.44 79 ALA A N 1
ATOM 584 C CA . ALA A 1 79 ? 26.213 -0.872 -42.095 1.00 91.44 79 ALA A CA 1
ATOM 585 C C . ALA A 1 79 ? 27.535 -0.652 -42.873 1.00 91.44 79 ALA A C 1
ATOM 587 O O . ALA A 1 79 ? 28.582 -0.439 -42.267 1.00 91.44 79 ALA A O 1
ATOM 588 N N . PRO A 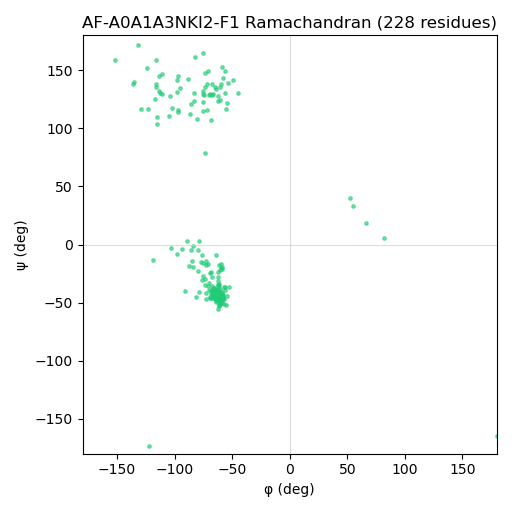1 80 ? 27.502 -0.611 -44.221 1.00 84.75 80 PRO A N 1
ATOM 589 C CA . PRO A 1 80 ? 28.690 -0.370 -45.050 1.00 84.75 80 PRO A CA 1
ATOM 590 C C . PRO A 1 80 ? 29.041 1.123 -45.228 1.00 84.75 80 PRO A C 1
ATOM 592 O O . PRO A 1 80 ? 29.994 1.455 -45.930 1.00 84.75 80 PRO A O 1
ATOM 595 N N . SER A 1 81 ? 28.250 2.033 -44.652 1.00 86.00 81 SER A N 1
ATOM 596 C CA . SER A 1 81 ? 28.324 3.493 -44.839 1.00 86.00 81 SER A CA 1
ATOM 597 C C . SER A 1 81 ? 28.533 4.232 -43.511 1.00 86.00 81 SER A C 1
ATOM 599 O O . SER A 1 81 ? 28.673 3.574 -42.491 1.00 86.00 81 SER A O 1
ATOM 601 N N . LEU A 1 82 ? 28.492 5.579 -43.498 1.00 84.31 82 LEU A N 1
ATOM 602 C CA . LEU A 1 82 ? 28.581 6.377 -42.260 1.00 84.31 82 LEU A CA 1
ATOM 603 C C . LEU A 1 82 ? 27.687 5.804 -41.149 1.00 84.31 82 LEU A C 1
ATOM 605 O O . LEU A 1 82 ? 26.505 5.540 -41.379 1.00 84.31 82 LEU A O 1
ATOM 609 N N . THR A 1 83 ? 28.263 5.639 -39.963 1.00 90.50 83 THR A N 1
ATOM 610 C CA . THR A 1 83 ? 27.656 4.966 -38.807 1.00 90.50 83 THR A CA 1
ATOM 611 C C . THR A 1 83 ? 27.489 5.881 -37.593 1.00 90.50 83 THR A C 1
ATOM 613 O O . THR A 1 83 ? 26.712 5.567 -36.689 1.00 90.50 83 THR A O 1
ATOM 616 N N . PHE A 1 84 ? 28.122 7.061 -37.593 1.00 88.31 84 PHE A N 1
ATOM 617 C CA . PHE A 1 84 ? 28.143 7.965 -36.434 1.00 88.31 84 PHE A CA 1
ATOM 618 C C . PHE A 1 84 ? 26.763 8.436 -35.947 1.00 88.31 84 PHE A C 1
ATOM 620 O O . PHE A 1 84 ? 26.632 8.861 -34.800 1.00 88.31 84 PHE A O 1
ATOM 627 N N . TYR A 1 85 ? 25.727 8.384 -36.791 1.00 88.62 85 TYR A N 1
ATOM 628 C CA . TYR A 1 85 ? 24.376 8.821 -36.433 1.00 88.62 85 TYR A CA 1
ATOM 629 C C . TYR A 1 85 ? 23.558 7.746 -35.701 1.00 88.62 85 TYR A C 1
ATOM 631 O O . TYR A 1 85 ? 22.588 8.098 -35.026 1.00 88.62 85 TYR A O 1
ATOM 639 N N . TYR A 1 86 ? 23.928 6.460 -35.785 1.00 90.31 86 TYR A N 1
ATOM 640 C CA . TYR A 1 86 ? 23.183 5.375 -35.131 1.00 90.31 86 TYR A CA 1
ATOM 641 C C . TYR A 1 86 ? 23.048 5.565 -33.613 1.00 90.31 86 TYR A C 1
ATOM 643 O O . TYR A 1 86 ? 21.920 5.472 -33.132 1.00 90.31 86 TYR A O 1
ATOM 651 N N . PRO A 1 87 ? 24.109 5.899 -32.848 1.00 87.06 87 PRO A N 1
ATOM 652 C CA . PRO A 1 87 ? 23.990 6.147 -31.410 1.00 87.06 87 PRO A CA 1
ATOM 653 C C . PRO A 1 87 ? 23.018 7.283 -31.073 1.00 87.06 87 PRO A C 1
ATOM 655 O O . PRO A 1 87 ? 22.233 7.177 -30.133 1.00 87.06 87 PRO A O 1
ATOM 658 N N . VAL A 1 88 ? 23.050 8.371 -31.849 1.00 91.06 88 VAL A N 1
ATOM 659 C CA . VAL A 1 88 ? 22.214 9.556 -31.607 1.00 91.06 88 VAL A CA 1
ATOM 660 C C . VAL A 1 88 ? 20.748 9.243 -31.894 1.00 91.06 88 VAL A C 1
ATOM 662 O O . VAL A 1 88 ? 19.883 9.557 -31.076 1.00 91.06 88 VAL A O 1
ATOM 665 N N . LEU A 1 89 ? 20.465 8.573 -33.016 1.00 92.06 89 LEU A N 1
ATOM 666 C CA . LEU A 1 89 ? 19.112 8.118 -33.337 1.00 92.06 89 LEU A CA 1
ATOM 667 C C . LEU A 1 89 ? 18.602 7.105 -32.310 1.00 92.06 89 LEU A C 1
ATOM 669 O O . LEU A 1 89 ? 17.452 7.203 -31.892 1.00 92.06 89 LEU A O 1
ATOM 673 N N . ALA A 1 90 ? 19.448 6.176 -31.862 1.00 90.56 90 ALA A N 1
ATOM 674 C CA . ALA A 1 90 ? 19.094 5.195 -30.841 1.00 90.56 90 ALA A CA 1
ATOM 675 C C . ALA A 1 90 ? 18.705 5.857 -29.523 1.00 90.56 90 ALA A C 1
ATOM 677 O O . ALA A 1 90 ? 17.698 5.490 -28.928 1.00 90.56 90 ALA A O 1
ATOM 678 N N . LEU A 1 91 ? 19.471 6.859 -29.085 1.00 89.50 91 LEU A N 1
ATOM 679 C CA . LEU A 1 91 ? 19.159 7.615 -27.877 1.00 89.50 91 LEU A CA 1
ATOM 680 C C . LEU A 1 91 ? 17.860 8.405 -28.034 1.00 89.50 91 LEU A C 1
ATOM 682 O O . LEU A 1 91 ? 17.013 8.342 -27.150 1.00 89.50 91 LEU A O 1
ATOM 686 N N . ALA A 1 92 ? 17.670 9.108 -29.153 1.00 92.50 92 ALA A N 1
ATOM 687 C CA . ALA A 1 92 ? 16.468 9.906 -29.384 1.00 92.50 92 ALA A CA 1
ATOM 688 C C . ALA A 1 92 ? 15.200 9.037 -29.466 1.00 92.50 92 ALA A C 1
ATOM 690 O O . ALA A 1 92 ? 14.216 9.300 -28.773 1.00 92.50 92 ALA A O 1
ATOM 691 N N . VAL A 1 93 ? 15.231 7.977 -30.280 1.00 93.81 93 VAL A N 1
ATOM 692 C CA . VAL A 1 93 ? 14.106 7.047 -30.451 1.00 93.81 93 VAL A CA 1
ATOM 693 C C . VAL A 1 93 ? 13.881 6.240 -29.178 1.00 93.81 93 VAL A C 1
ATOM 695 O O . VAL A 1 93 ? 12.749 6.146 -28.709 1.00 93.81 93 VAL A O 1
ATOM 698 N N . GLY A 1 94 ? 14.946 5.700 -28.588 1.00 88.50 94 GLY A N 1
ATOM 699 C CA . GLY A 1 94 ? 14.890 4.941 -27.345 1.00 88.50 94 GLY A CA 1
ATOM 700 C C . GLY A 1 94 ? 14.300 5.764 -26.206 1.00 88.50 94 GLY A C 1
ATOM 701 O O . GLY A 1 94 ? 13.389 5.293 -25.530 1.00 88.50 94 GLY A O 1
ATOM 702 N N . PHE A 1 95 ? 14.734 7.018 -26.043 1.00 90.88 95 PHE A N 1
ATOM 703 C CA . PHE A 1 95 ? 14.169 7.937 -25.056 1.00 90.88 95 PHE A CA 1
ATOM 704 C C . PHE A 1 95 ? 12.692 8.236 -25.327 1.00 90.88 95 PHE A C 1
ATOM 706 O O . PHE A 1 95 ? 11.885 8.162 -24.405 1.00 90.88 95 PHE A O 1
ATOM 713 N N . ALA A 1 96 ? 12.310 8.528 -26.575 1.00 93.81 96 ALA A N 1
ATOM 714 C CA . ALA A 1 96 ? 10.915 8.800 -26.924 1.00 93.81 96 ALA A CA 1
ATOM 715 C C . ALA A 1 96 ? 9.998 7.596 -26.639 1.00 93.81 96 ALA A C 1
ATOM 717 O O . ALA A 1 96 ? 8.925 7.758 -26.054 1.00 93.81 96 ALA A O 1
ATOM 718 N N . VAL A 1 97 ? 10.438 6.383 -26.997 1.00 92.94 97 VAL A N 1
ATOM 719 C CA . VAL A 1 97 ? 9.717 5.130 -26.722 1.00 92.94 97 VAL A CA 1
ATOM 720 C C . VAL A 1 97 ? 9.637 4.869 -25.222 1.00 92.94 97 VAL A C 1
ATOM 722 O O . VAL A 1 97 ? 8.554 4.578 -24.712 1.00 92.94 97 VAL A O 1
ATOM 725 N N . TRP A 1 98 ? 10.754 5.003 -24.506 1.00 92.06 98 TRP A N 1
ATOM 726 C CA . TRP A 1 98 ? 10.817 4.841 -23.055 1.00 92.06 98 TRP A CA 1
ATOM 727 C C . TRP A 1 98 ? 9.855 5.802 -22.350 1.00 92.06 98 TRP A C 1
ATOM 729 O O . TRP A 1 98 ? 8.996 5.365 -21.585 1.00 92.06 98 TRP A O 1
ATOM 739 N N . TYR A 1 99 ? 9.929 7.092 -22.681 1.00 90.00 99 TYR A N 1
ATOM 740 C CA . TYR A 1 99 ? 9.118 8.148 -22.083 1.00 90.00 99 TYR A CA 1
ATOM 741 C C . TYR A 1 99 ? 7.625 7.954 -22.370 1.00 90.00 99 TYR A C 1
ATOM 743 O O . TYR A 1 99 ? 6.794 7.995 -21.459 1.00 90.00 99 TYR A O 1
ATOM 751 N N . GLY A 1 100 ? 7.273 7.687 -23.633 1.00 92.56 100 GLY A N 1
ATOM 752 C CA . GLY A 1 100 ? 5.893 7.435 -24.043 1.00 92.56 100 GLY A CA 1
ATOM 753 C C . GLY A 1 100 ? 5.302 6.197 -23.370 1.00 92.56 100 GLY A C 1
ATOM 754 O O . GLY A 1 100 ? 4.181 6.250 -22.857 1.00 92.56 100 GLY A O 1
ATOM 755 N N . THR A 1 101 ? 6.073 5.107 -23.304 1.00 90.06 101 THR A N 1
ATOM 756 C CA . THR A 1 101 ? 5.651 3.866 -22.637 1.00 90.06 101 THR A CA 1
ATOM 757 C C . THR A 1 101 ? 5.456 4.102 -21.146 1.00 90.06 101 THR A C 1
ATOM 759 O O . THR A 1 101 ? 4.405 3.753 -20.615 1.00 90.06 101 THR A O 1
ATOM 762 N N . PHE A 1 102 ? 6.411 4.753 -20.478 1.00 87.12 102 PHE A N 1
ATOM 763 C CA . PHE A 1 102 ? 6.340 5.037 -19.046 1.00 87.12 102 PHE A CA 1
ATOM 764 C C . PHE A 1 102 ? 5.106 5.877 -18.688 1.00 87.12 102 PHE A C 1
ATOM 766 O O . PHE A 1 102 ? 4.309 5.491 -17.831 1.00 87.12 102 PHE A O 1
ATOM 773 N N . HIS A 1 103 ? 4.874 6.989 -19.391 1.00 87.81 103 HIS A N 1
ATOM 774 C CA . HIS A 1 103 ? 3.709 7.838 -19.135 1.00 87.81 103 HIS A CA 1
ATOM 775 C C . HIS A 1 103 ? 2.382 7.169 -19.503 1.00 87.81 103 HIS A C 1
ATOM 777 O O . HIS A 1 103 ? 1.388 7.338 -18.788 1.00 87.81 103 HIS A O 1
ATOM 783 N N . GLY A 1 104 ? 2.350 6.418 -20.605 1.00 90.25 104 GLY A N 1
ATOM 784 C CA . GLY A 1 104 ? 1.177 5.657 -21.023 1.00 90.25 104 GLY A CA 1
ATOM 785 C C . GLY A 1 104 ? 0.788 4.605 -19.986 1.00 90.25 104 GLY A C 1
ATOM 786 O O . GLY A 1 104 ? -0.356 4.598 -19.519 1.00 90.25 104 GLY A O 1
ATOM 787 N N . LEU A 1 105 ? 1.748 3.773 -19.569 1.00 88.44 105 LEU A N 1
ATOM 788 C CA . LEU A 1 105 ? 1.510 2.716 -18.589 1.00 88.44 105 LEU A CA 1
ATOM 789 C C . LEU A 1 105 ? 1.212 3.273 -17.201 1.00 88.44 105 LEU A C 1
ATOM 791 O O . LEU A 1 105 ? 0.289 2.785 -16.562 1.00 88.44 105 LEU A O 1
ATOM 795 N N . SER A 1 106 ? 1.897 4.333 -16.759 1.00 85.81 106 SER A N 1
ATOM 796 C CA . SER A 1 106 ? 1.606 4.989 -15.476 1.00 85.81 106 SER A CA 1
ATOM 797 C C . SER A 1 106 ? 0.162 5.498 -15.425 1.00 85.81 106 SER A C 1
ATOM 799 O O . SER A 1 106 ? -0.579 5.212 -14.482 1.00 85.81 106 SER A O 1
ATOM 801 N N . ARG A 1 107 ? -0.302 6.187 -16.477 1.00 89.31 107 ARG A N 1
ATOM 802 C CA . ARG A 1 107 ? -1.695 6.659 -16.556 1.00 89.31 107 ARG A CA 1
ATOM 803 C C . ARG A 1 107 ? -2.693 5.508 -16.575 1.00 89.31 107 ARG A C 1
ATOM 805 O O . ARG A 1 107 ? -3.744 5.609 -15.941 1.00 89.31 107 ARG A O 1
ATOM 812 N N . TRP A 1 108 ? -2.393 4.438 -17.305 1.00 88.75 108 TRP A N 1
ATOM 813 C CA . TRP A 1 108 ? -3.250 3.260 -17.356 1.00 88.75 108 TRP A CA 1
ATOM 814 C C . TRP A 1 108 ? -3.303 2.533 -16.006 1.00 88.75 108 TRP A C 1
ATOM 816 O O . TRP A 1 108 ? -4.399 2.271 -15.514 1.00 88.75 108 TRP A O 1
ATOM 826 N N . ASN A 1 109 ? -2.158 2.327 -15.350 1.00 86.88 109 ASN A N 1
ATOM 827 C CA . ASN A 1 109 ? -2.057 1.733 -14.018 1.00 86.88 109 ASN A CA 1
ATOM 828 C C . ASN A 1 109 ? -2.864 2.541 -12.992 1.00 86.88 109 ASN A C 1
ATOM 830 O O . ASN A 1 109 ? -3.715 1.988 -12.302 1.00 86.88 109 ASN A O 1
ATOM 834 N N . LYS A 1 110 ? -2.724 3.876 -12.978 1.00 86.69 110 LYS A N 1
ATOM 835 C CA . LYS A 1 110 ? -3.530 4.754 -12.105 1.00 86.69 110 LYS A CA 1
ATOM 836 C C . LYS A 1 110 ? -5.034 4.572 -12.320 1.00 86.69 110 LYS A C 1
ATOM 838 O O . LYS A 1 110 ? -5.796 4.563 -11.354 1.00 86.69 110 LYS A O 1
ATOM 843 N N . ARG A 1 111 ? -5.483 4.396 -13.569 1.00 89.62 111 ARG A N 1
ATOM 844 C CA . ARG A 1 111 ? -6.897 4.110 -13.873 1.00 89.62 111 ARG A CA 1
ATOM 845 C C . ARG A 1 111 ? -7.324 2.738 -13.358 1.00 89.62 111 ARG A C 1
ATOM 847 O O . ARG A 1 111 ? -8.396 2.646 -12.767 1.00 89.62 111 ARG A O 1
ATOM 854 N N . LEU A 1 112 ? -6.500 1.707 -13.548 1.00 89.19 112 LEU A N 1
ATOM 855 C CA . LEU A 1 112 ? -6.778 0.352 -13.066 1.00 89.19 112 LEU A CA 1
ATOM 856 C C . LEU A 1 112 ? -6.838 0.292 -11.539 1.00 89.19 112 LEU A C 1
ATOM 858 O O . LEU A 1 112 ? -7.798 -0.244 -10.996 1.00 89.19 112 LEU A O 1
ATOM 862 N N . VAL A 1 113 ? -5.870 0.895 -10.847 1.00 85.81 113 VAL A N 1
ATOM 863 C CA . VAL A 1 113 ? -5.843 0.981 -9.380 1.00 85.81 113 VAL A CA 1
ATOM 864 C C . VAL A 1 113 ? -7.066 1.734 -8.868 1.00 85.81 113 VAL A C 1
ATOM 866 O O . VAL A 1 113 ? -7.744 1.253 -7.964 1.00 85.81 113 VAL A O 1
ATOM 869 N N . LYS A 1 114 ? -7.415 2.875 -9.477 1.00 88.25 114 LYS A N 1
ATOM 870 C CA . LYS A 1 114 ? -8.616 3.633 -9.101 1.00 88.25 114 LYS A CA 1
ATOM 871 C C . LYS A 1 114 ? -9.895 2.814 -9.295 1.00 88.25 114 LYS A C 1
ATOM 873 O O . LYS A 1 114 ? -10.751 2.821 -8.415 1.00 88.25 114 LYS A O 1
ATOM 878 N N . ALA A 1 115 ? -10.025 2.111 -10.419 1.00 88.75 115 ALA A N 1
ATOM 879 C CA . ALA A 1 115 ? -11.169 1.244 -10.690 1.00 88.75 115 ALA A CA 1
ATOM 880 C C . ALA A 1 115 ? -11.235 0.060 -9.713 1.00 88.75 115 ALA A C 1
ATOM 882 O O . ALA A 1 115 ? -12.314 -0.261 -9.221 1.00 88.75 115 ALA A O 1
ATOM 883 N N . HIS A 1 116 ? -10.087 -0.543 -9.387 1.00 87.56 116 HIS A N 1
ATOM 884 C CA . HIS A 1 116 ? -9.988 -1.609 -8.391 1.00 87.56 116 HIS A CA 1
ATOM 885 C C . HIS A 1 116 ? -10.436 -1.109 -7.027 1.00 87.56 116 HIS A C 1
ATOM 887 O O . HIS A 1 116 ? -11.356 -1.682 -6.472 1.00 87.56 116 HIS A O 1
ATOM 893 N N . ILE A 1 117 ? -9.885 -0.003 -6.523 1.00 87.00 117 ILE A N 1
ATOM 894 C CA . ILE A 1 117 ? -10.282 0.567 -5.226 1.00 87.00 117 ILE A CA 1
ATOM 895 C C . ILE A 1 117 ? -11.778 0.908 -5.206 1.00 87.00 117 ILE A C 1
ATOM 897 O O . ILE A 1 117 ? -12.460 0.588 -4.238 1.00 87.00 117 ILE A O 1
ATOM 901 N N . ALA A 1 118 ? -12.314 1.491 -6.283 1.00 88.38 118 ALA A N 1
ATOM 902 C CA . ALA A 1 118 ? -13.737 1.822 -6.387 1.00 88.38 118 ALA A CA 1
ATOM 903 C C . ALA A 1 118 ? -14.662 0.590 -6.336 1.00 88.38 118 ALA A C 1
ATOM 905 O O . ALA A 1 118 ? -15.832 0.716 -5.969 1.00 88.38 118 ALA A O 1
ATOM 906 N N . ALA A 1 119 ? -14.145 -0.592 -6.684 1.00 88.62 119 ALA A N 1
ATOM 907 C CA . ALA A 1 119 ? -14.865 -1.856 -6.591 1.00 88.62 119 ALA A CA 1
ATOM 908 C C . ALA A 1 119 ? -14.891 -2.440 -5.169 1.00 88.62 119 ALA A C 1
ATOM 910 O O . ALA A 1 119 ? -15.546 -3.457 -4.959 1.00 88.62 119 ALA A O 1
ATOM 911 N N . TYR A 1 120 ? -14.208 -1.835 -4.193 1.00 88.12 120 TYR A N 1
ATOM 912 C CA . TYR A 1 120 ? -14.252 -2.264 -2.797 1.00 88.12 120 TYR A CA 1
ATOM 913 C C . TYR A 1 120 ? -14.977 -1.233 -1.936 1.00 88.12 120 TYR A C 1
ATOM 915 O O . TYR A 1 120 ? -14.917 -0.025 -2.160 1.00 88.12 120 TYR A O 1
ATOM 923 N N . ILE A 1 121 ? -15.675 -1.733 -0.924 1.00 86.12 121 ILE A N 1
ATOM 924 C CA . ILE A 1 121 ? -16.223 -0.938 0.167 1.00 86.12 121 ILE A CA 1
ATOM 925 C C . ILE A 1 121 ? -15.526 -1.409 1.436 1.00 86.12 121 ILE A C 1
ATOM 927 O O . ILE A 1 121 ? -15.313 -2.607 1.640 1.00 86.12 121 ILE A O 1
ATOM 931 N N . LYS A 1 122 ? -15.157 -0.460 2.291 1.00 81.62 122 LYS A N 1
ATOM 932 C CA . LYS A 1 122 ? -14.675 -0.780 3.624 1.00 81.62 122 LYS A CA 1
ATOM 933 C C . LYS A 1 122 ? -15.876 -1.058 4.519 1.00 81.62 122 LYS A C 1
ATOM 935 O O . LYS A 1 122 ? -16.630 -0.143 4.838 1.00 81.62 122 LYS A O 1
ATOM 940 N N . GLN A 1 123 ? -16.083 -2.322 4.868 1.00 79.50 123 GLN A N 1
ATOM 941 C CA . GLN A 1 123 ? -17.134 -2.711 5.795 1.00 79.50 123 GLN A CA 1
ATOM 942 C C . GLN A 1 123 ? -16.695 -2.336 7.211 1.00 79.50 123 GLN A C 1
ATOM 944 O O . GLN A 1 123 ? -15.554 -2.610 7.596 1.00 79.50 123 GLN A O 1
ATOM 949 N N . ALA A 1 124 ? -17.584 -1.680 7.960 1.00 71.06 124 ALA A N 1
ATOM 950 C CA . ALA A 1 124 ? -17.340 -1.384 9.364 1.00 71.06 124 ALA A CA 1
ATOM 951 C C . ALA A 1 124 ? -17.088 -2.698 10.127 1.00 71.06 124 ALA A C 1
ATOM 953 O O . ALA A 1 124 ? -17.680 -3.722 9.766 1.00 71.06 124 ALA A O 1
ATOM 954 N N . PRO A 1 125 ? -16.181 -2.701 11.119 1.00 72.00 125 PRO A N 1
ATOM 955 C CA . PRO A 1 125 ? -16.008 -3.863 11.979 1.00 72.00 125 PRO A CA 1
ATOM 956 C C . PRO A 1 125 ? -17.345 -4.237 12.630 1.00 72.00 125 PRO A C 1
ATOM 958 O O . PRO A 1 125 ? -18.200 -3.378 12.844 1.00 72.00 125 PRO A O 1
ATOM 961 N N . GLU A 1 126 ? -17.526 -5.526 12.899 1.00 78.56 126 GLU A N 1
ATOM 962 C CA . GLU A 1 126 ? -18.679 -6.008 13.654 1.00 78.56 126 GLU A CA 1
ATOM 963 C C . GLU A 1 126 ? -18.666 -5.380 15.052 1.00 78.56 126 GLU A C 1
ATOM 965 O O . GLU A 1 126 ? -17.608 -5.265 15.676 1.00 78.56 126 GLU A O 1
ATOM 970 N N . ASN A 1 127 ? -19.831 -4.910 15.497 1.00 84.31 127 ASN A N 1
ATOM 971 C CA . ASN A 1 127 ? -19.968 -4.284 16.805 1.00 84.31 127 ASN A CA 1
ATOM 972 C C . ASN A 1 127 ? -19.860 -5.360 17.885 1.00 84.31 127 ASN A C 1
ATOM 974 O O . ASN A 1 127 ? -20.475 -6.417 17.759 1.00 84.31 127 ASN A O 1
ATOM 978 N N . LEU A 1 128 ? -19.143 -5.057 18.963 1.00 89.00 128 LEU A N 1
ATOM 979 C CA . LEU A 1 128 ? -19.009 -5.962 20.098 1.00 89.00 128 LEU A CA 1
ATOM 980 C C . LEU A 1 128 ? -20.379 -6.140 20.766 1.00 89.00 128 LEU A C 1
ATOM 982 O O . LEU A 1 128 ? -21.091 -5.147 20.975 1.00 89.00 128 LEU A O 1
ATOM 986 N N . SER A 1 129 ? -20.749 -7.374 21.104 1.00 92.50 129 SER A N 1
ATOM 987 C CA . SER A 1 129 ? -21.947 -7.645 21.906 1.00 92.50 129 SER A CA 1
ATOM 988 C C . SER A 1 129 ? -21.730 -7.296 23.385 1.00 92.50 129 SER A C 1
ATOM 990 O O . SER A 1 129 ? -20.600 -7.103 23.836 1.00 92.50 129 SER A O 1
ATOM 992 N N . GLU A 1 130 ? -22.821 -7.193 24.145 1.00 92.81 130 GLU A N 1
ATOM 993 C CA . GLU A 1 130 ? -22.783 -6.897 25.584 1.00 92.81 130 GLU A CA 1
ATOM 994 C C . GLU A 1 130 ? -21.996 -7.967 26.363 1.00 92.81 130 GLU A C 1
ATOM 996 O O . GLU A 1 130 ? -21.085 -7.649 27.129 1.00 92.81 130 GLU A O 1
ATOM 1001 N N . ASP A 1 131 ? -22.283 -9.243 26.093 1.00 94.00 131 ASP A N 1
ATOM 1002 C CA . ASP A 1 131 ? -21.628 -10.381 26.744 1.00 94.00 131 ASP A CA 1
ATOM 1003 C C . ASP A 1 131 ? -20.124 -10.427 26.443 1.00 94.00 131 ASP A C 1
ATOM 1005 O O . ASP A 1 131 ? -19.307 -10.672 27.336 1.00 94.00 131 ASP A O 1
ATOM 1009 N N . GLU A 1 132 ? -19.737 -10.147 25.196 1.00 94.25 132 GLU A N 1
ATOM 1010 C CA . GLU A 1 132 ? -18.331 -10.064 24.794 1.00 94.25 132 GLU A CA 1
ATOM 1011 C C . GLU A 1 132 ? -17.617 -8.886 25.465 1.00 94.25 132 GLU A C 1
ATOM 1013 O O . GLU A 1 132 ? -16.465 -9.027 25.881 1.00 94.25 132 GLU A O 1
ATOM 1018 N N . ALA A 1 133 ? -18.295 -7.744 25.626 1.00 94.19 133 ALA A N 1
ATOM 1019 C CA . ALA A 1 133 ? -17.757 -6.584 26.330 1.00 94.19 133 ALA A CA 1
ATOM 1020 C C . ALA A 1 133 ? -17.461 -6.903 27.800 1.00 94.19 133 ALA A C 1
ATOM 1022 O O . ALA A 1 133 ? -16.363 -6.629 28.297 1.00 94.19 133 ALA A O 1
ATOM 1023 N N . ILE A 1 134 ? -18.416 -7.537 28.483 1.00 95.44 134 ILE A N 1
ATOM 1024 C CA . ILE A 1 134 ? -18.274 -7.957 29.880 1.00 95.44 134 ILE A CA 1
ATOM 1025 C C . ILE A 1 134 ? -17.159 -8.998 30.020 1.00 95.44 134 ILE A C 1
ATOM 1027 O O . ILE A 1 134 ? -16.322 -8.886 30.920 1.00 95.44 134 ILE A O 1
ATOM 1031 N N . ALA A 1 135 ? -17.120 -9.997 29.136 1.00 95.50 135 ALA A N 1
ATOM 1032 C CA . ALA A 1 135 ? -16.098 -11.037 29.157 1.00 95.50 135 ALA A CA 1
ATOM 1033 C C . ALA A 1 135 ? -14.687 -10.458 28.962 1.00 95.50 135 ALA A C 1
ATOM 1035 O O . ALA A 1 135 ? -13.786 -10.776 29.741 1.00 95.50 135 ALA A O 1
ATOM 1036 N N . ALA A 1 136 ? -14.508 -9.556 27.993 1.00 94.69 136 ALA A N 1
ATOM 1037 C CA . ALA A 1 136 ? -13.224 -8.919 27.712 1.00 94.69 136 ALA A CA 1
ATOM 1038 C C . ALA A 1 136 ? -12.736 -8.043 28.879 1.00 94.69 136 ALA A C 1
ATOM 1040 O O . ALA A 1 136 ? -11.562 -8.092 29.251 1.00 94.69 136 ALA A O 1
ATOM 1041 N N . VAL A 1 137 ? -13.630 -7.272 29.509 1.00 94.94 137 VAL A N 1
ATOM 1042 C CA . VAL A 1 137 ? -13.280 -6.468 30.692 1.00 94.94 137 VAL A CA 1
ATOM 1043 C C . VAL A 1 137 ? -12.954 -7.355 31.894 1.00 94.94 137 VAL A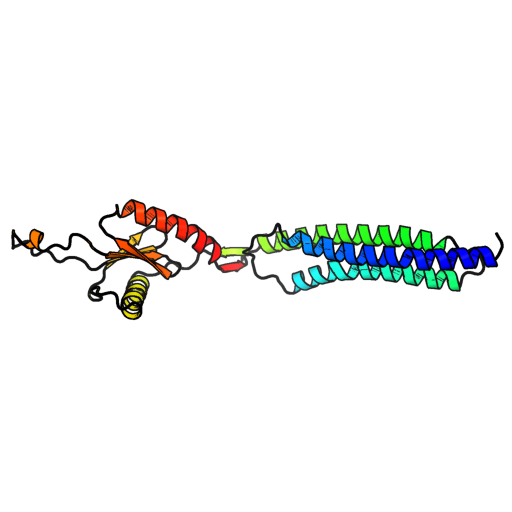 C 1
ATOM 1045 O O . VAL A 1 137 ? -11.984 -7.088 32.605 1.00 94.94 137 VAL A O 1
ATOM 1048 N N . ARG A 1 138 ? -13.699 -8.447 32.104 1.00 95.56 138 ARG A N 1
ATOM 1049 C CA . ARG A 1 138 ? -13.403 -9.425 33.160 1.00 95.56 138 ARG A CA 1
ATOM 1050 C C . ARG A 1 138 ? -12.009 -10.026 32.988 1.00 95.56 138 ARG A C 1
ATOM 1052 O O . ARG A 1 138 ? -11.241 -10.060 33.950 1.00 95.56 138 ARG A O 1
ATOM 1059 N N . GLU A 1 139 ? -11.675 -10.466 31.778 1.00 95.12 139 GLU A N 1
ATOM 1060 C CA . GLU A 1 139 ? -10.349 -10.996 31.460 1.00 95.12 139 GLU A CA 1
ATOM 1061 C C . GLU A 1 139 ? -9.260 -9.938 31.685 1.00 95.12 139 GLU A C 1
ATOM 1063 O O . GLU A 1 139 ? -8.245 -10.217 32.323 1.00 95.12 139 GLU A O 1
ATOM 1068 N N . TYR A 1 140 ? -9.494 -8.696 31.253 1.00 94.44 140 TYR A N 1
ATOM 1069 C CA . TYR A 1 140 ? -8.569 -7.583 31.465 1.00 94.44 140 TYR A CA 1
ATOM 1070 C C . TYR A 1 140 ? -8.285 -7.323 32.951 1.00 94.44 140 TYR A C 1
ATOM 1072 O O . TYR A 1 140 ? -7.120 -7.195 33.342 1.00 94.44 140 TYR A O 1
ATOM 1080 N N . ILE A 1 141 ? -9.327 -7.288 33.790 1.00 93.69 141 ILE A N 1
ATOM 1081 C CA . ILE A 1 141 ? -9.213 -7.109 35.246 1.00 93.69 141 ILE A CA 1
ATOM 1082 C C . ILE A 1 141 ? -8.382 -8.239 35.863 1.00 93.69 141 ILE A C 1
ATOM 1084 O O . ILE A 1 141 ? -7.465 -7.970 36.643 1.00 93.69 141 ILE A O 1
ATOM 1088 N N . GLN A 1 142 ? -8.659 -9.491 35.483 1.00 93.50 142 GLN A N 1
ATOM 1089 C CA . GLN A 1 142 ? -7.941 -10.667 35.981 1.00 93.50 142 GLN A CA 1
ATOM 1090 C C . GLN A 1 142 ? -6.466 -10.656 35.560 1.00 93.50 142 GLN A C 1
ATOM 1092 O O . GLN A 1 142 ? -5.579 -10.823 36.400 1.00 93.50 142 GLN A O 1
ATOM 1097 N N . LEU A 1 143 ? -6.190 -10.397 34.279 1.00 94.81 143 LEU A N 1
ATOM 1098 C CA . LEU A 1 143 ? -4.839 -10.372 33.720 1.00 94.81 143 LEU A CA 1
ATOM 1099 C C . LEU A 1 143 ? -3.982 -9.263 34.346 1.00 94.81 143 LEU A C 1
ATOM 1101 O O . LEU A 1 143 ? -2.795 -9.459 34.615 1.00 94.81 143 LEU A O 1
ATOM 1105 N N . ARG A 1 144 ? -4.581 -8.093 34.595 1.00 93.44 144 ARG A N 1
ATOM 1106 C CA . ARG A 1 144 ? -3.917 -6.939 35.220 1.00 93.44 144 ARG A CA 1
ATOM 1107 C C . ARG A 1 144 ? -3.931 -6.977 36.748 1.00 93.44 144 ARG A C 1
ATOM 1109 O O . ARG A 1 144 ? -3.300 -6.117 37.357 1.00 93.44 144 ARG A O 1
ATOM 1116 N N . LYS A 1 145 ? -4.599 -7.964 37.358 1.00 92.75 145 LYS A N 1
ATOM 1117 C CA . LYS A 1 145 ? -4.773 -8.106 38.814 1.00 92.75 145 LYS A CA 1
ATOM 1118 C C . LYS A 1 145 ? -5.321 -6.831 39.467 1.00 92.75 145 LYS A C 1
ATOM 1120 O O . LYS A 1 145 ? -4.866 -6.429 40.536 1.00 92.75 145 LYS A O 1
ATOM 1125 N N . ILE A 1 146 ? -6.272 -6.176 38.803 1.00 88.31 146 ILE A N 1
ATOM 1126 C CA . ILE A 1 146 ? -6.910 -4.966 39.330 1.00 88.31 146 ILE A CA 1
ATOM 1127 C C . ILE A 1 146 ? -7.880 -5.403 40.438 1.00 88.31 146 ILE A C 1
ATOM 1129 O O . ILE A 1 146 ? -8.691 -6.299 40.196 1.00 88.31 146 ILE A O 1
ATOM 1133 N N . PRO A 1 147 ? -7.823 -4.810 41.644 1.00 86.75 147 PRO A N 1
ATOM 1134 C CA . PRO A 1 147 ? -8.739 -5.140 42.731 1.00 86.75 147 PRO A CA 1
ATOM 1135 C C . PRO A 1 147 ? -10.125 -4.543 42.442 1.00 86.75 147 PRO A C 1
ATOM 1137 O O . PRO A 1 147 ? -10.479 -3.485 42.954 1.00 86.75 147 PRO A O 1
ATOM 1140 N N . TYR A 1 148 ? -10.891 -5.202 41.571 1.00 86.06 148 TYR A N 1
ATOM 1141 C CA . TYR A 1 148 ? -12.223 -4.777 41.143 1.00 86.06 148 TYR A CA 1
ATOM 1142 C C . TYR A 1 148 ? -13.185 -5.977 41.119 1.00 86.06 148 TYR A C 1
ATOM 1144 O O . TYR A 1 148 ? -12.783 -7.060 40.680 1.00 86.06 148 TYR A O 1
ATOM 1152 N N . PRO A 1 149 ? -14.440 -5.826 41.583 1.00 87.12 149 PRO A N 1
ATOM 1153 C CA . PRO A 1 149 ? -15.425 -6.905 41.549 1.00 87.12 149 PRO A CA 1
ATOM 1154 C C . PRO A 1 149 ? -15.721 -7.326 40.105 1.00 87.12 149 PRO A C 1
ATOM 1156 O O . PRO A 1 149 ? -16.037 -6.501 39.255 1.00 87.12 149 PRO A O 1
ATOM 1159 N N . THR A 1 150 ? -15.613 -8.623 39.818 1.00 88.88 150 THR A N 1
ATOM 1160 C CA . THR A 1 150 ? -15.850 -9.184 38.470 1.00 88.88 150 THR A CA 1
ATOM 1161 C C . THR A 1 150 ? -17.202 -9.887 38.330 1.00 88.88 150 THR A C 1
ATOM 1163 O O . THR A 1 150 ? -17.563 -10.343 37.237 1.00 88.88 150 THR A O 1
ATOM 1166 N N . GLU A 1 151 ? -17.947 -9.960 39.432 1.00 85.94 151 GLU A N 1
ATOM 1167 C CA . GLU A 1 151 ? -19.293 -10.515 39.517 1.00 85.94 151 GLU A CA 1
ATOM 1168 C C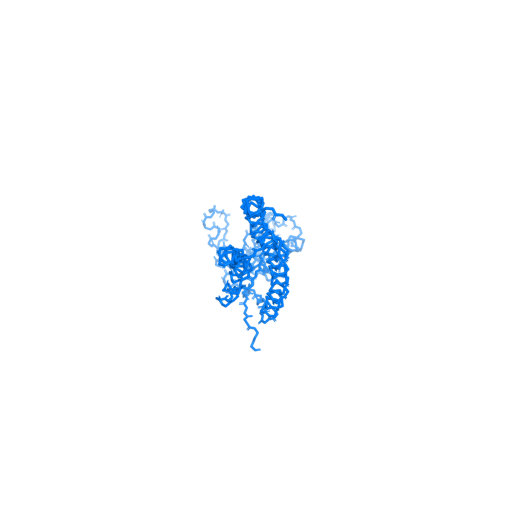 . GLU A 1 151 ? -20.331 -9.427 39.221 1.00 85.94 151 GLU A C 1
ATOM 1170 O O . GLU A 1 151 ? -20.158 -8.275 39.618 1.00 85.94 151 GLU A O 1
ATOM 1175 N N . ASN A 1 152 ? -21.413 -9.796 38.528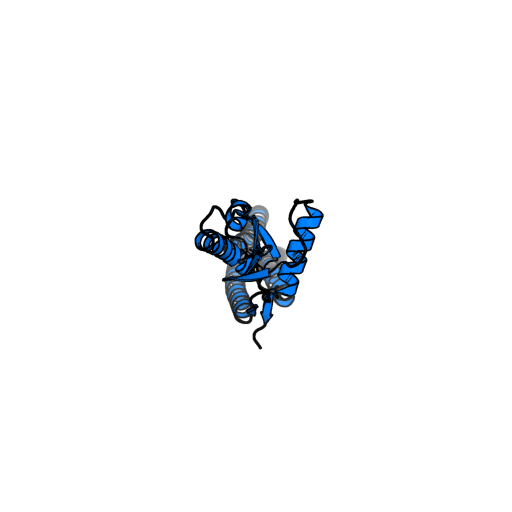 1.00 89.00 152 ASN A N 1
ATOM 1176 C CA . ASN A 1 152 ? -22.543 -8.911 38.211 1.00 89.00 152 ASN A CA 1
ATOM 1177 C C . ASN A 1 152 ? -22.167 -7.603 37.487 1.00 89.00 152 ASN A C 1
ATOM 1179 O O . ASN A 1 152 ? -22.810 -6.577 37.696 1.00 89.00 152 ASN A O 1
ATOM 1183 N N . LEU A 1 153 ? -21.131 -7.627 36.641 1.00 92.06 153 LEU A N 1
ATOM 1184 C CA . LEU A 1 153 ? -20.801 -6.497 35.769 1.00 92.06 153 LEU A CA 1
ATOM 1185 C C . LEU A 1 153 ? -21.974 -6.182 34.832 1.00 92.06 153 LEU A C 1
ATOM 1187 O O . LEU A 1 153 ? -22.575 -7.092 34.265 1.00 92.06 153 LEU A O 1
ATOM 1191 N N . VAL A 1 154 ? -22.246 -4.893 34.655 1.00 93.00 154 VAL A N 1
ATOM 1192 C CA . VAL A 1 154 ? -23.246 -4.350 33.730 1.00 93.00 154 VAL A CA 1
ATOM 1193 C C . VAL A 1 154 ? -22.516 -3.572 32.643 1.00 93.00 154 VAL A C 1
ATOM 1195 O O . VAL A 1 154 ? -21.485 -2.952 32.917 1.00 93.00 154 VAL A O 1
ATOM 1198 N N . ALA A 1 155 ? -23.032 -3.613 31.416 1.00 94.31 155 ALA A N 1
ATOM 1199 C CA . ALA A 1 155 ? -22.470 -2.902 30.280 1.00 94.31 155 ALA A CA 1
ATOM 1200 C C . ALA A 1 155 ? -23.511 -1.971 29.644 1.00 94.31 155 ALA A C 1
ATOM 1202 O O . ALA A 1 155 ? -24.503 -2.416 29.078 1.00 94.31 155 ALA A O 1
ATOM 1203 N N . ASP A 1 156 ? -23.242 -0.667 29.678 1.00 93.19 156 ASP A N 1
ATOM 1204 C CA . ASP A 1 156 ? -24.080 0.337 29.016 1.00 93.19 156 ASP A CA 1
ATOM 1205 C C . ASP A 1 156 ? -23.492 0.716 27.654 1.00 93.19 156 ASP A C 1
ATOM 1207 O O . ASP A 1 156 ? -22.299 1.013 27.533 1.00 93.19 156 ASP A O 1
ATOM 1211 N N . ARG A 1 157 ? -24.324 0.722 26.607 1.00 92.00 157 ARG A N 1
ATOM 1212 C CA . ARG A 1 157 ? -23.886 1.058 25.245 1.00 92.00 157 ARG A CA 1
ATOM 1213 C C . ARG A 1 157 ? -23.627 2.558 25.104 1.00 92.00 157 ARG A C 1
ATOM 1215 O O . ARG A 1 157 ? -24.475 3.376 25.452 1.00 92.00 157 ARG A O 1
ATOM 1222 N N . PHE A 1 158 ? -22.516 2.917 24.465 1.00 90.62 158 PHE A N 1
ATOM 1223 C CA . PHE A 1 158 ? -22.269 4.270 23.959 1.00 90.62 158 PHE A CA 1
ATOM 1224 C C . PHE A 1 158 ? -21.775 4.217 22.495 1.00 90.62 158 PHE A C 1
ATOM 1226 O O . PHE A 1 158 ? -21.570 3.126 21.946 1.00 90.62 158 PHE A O 1
ATOM 1233 N N . PRO A 1 159 ? -21.644 5.358 21.787 1.00 87.00 159 PRO A N 1
ATOM 1234 C CA . PRO A 1 159 ? -21.156 5.352 20.410 1.00 87.00 159 PRO A CA 1
ATOM 1235 C C . PRO A 1 159 ? -19.797 4.646 20.286 1.00 87.00 159 PRO A C 1
ATOM 1237 O O . PRO A 1 159 ? -18.824 5.062 20.898 1.00 87.00 159 PRO A O 1
ATOM 1240 N N . LEU A 1 160 ? -19.723 3.602 19.455 1.00 86.19 160 LEU A N 1
ATOM 1241 C CA . LEU A 1 160 ? -18.502 2.821 19.191 1.00 86.19 160 LEU A CA 1
ATOM 1242 C C . LEU A 1 160 ? -17.958 1.998 20.384 1.00 86.19 160 LEU A C 1
ATOM 1244 O O . LEU A 1 160 ? -16.791 1.603 20.363 1.00 86.19 160 LEU A O 1
ATOM 1248 N N . GLY A 1 161 ? -18.762 1.720 21.420 1.00 91.88 161 GLY A N 1
ATOM 1249 C CA . GLY A 1 161 ? -18.305 0.890 22.538 1.00 91.88 161 GLY A CA 1
ATOM 1250 C C . GLY A 1 161 ? -19.318 0.655 23.660 1.00 91.88 161 GLY A C 1
ATOM 1251 O O . GLY A 1 161 ? -20.519 0.889 23.510 1.00 91.88 161 GLY A O 1
ATOM 1252 N N . TRP A 1 162 ? -18.800 0.189 24.795 1.00 95.00 162 TRP A N 1
ATOM 1253 C CA . TRP A 1 162 ? -19.536 -0.123 26.018 1.00 95.00 162 TRP A CA 1
ATOM 1254 C C . TRP A 1 162 ? -18.814 0.415 27.250 1.00 95.00 162 TRP A C 1
ATOM 1256 O O . TRP A 1 162 ? -17.590 0.333 27.352 1.00 95.00 162 TRP A O 1
ATOM 1266 N N . SER A 1 163 ? -19.562 0.954 28.205 1.00 93.38 163 SER A N 1
ATOM 1267 C CA . SER A 1 163 ? -19.060 1.256 29.542 1.00 93.38 163 SER A CA 1
ATOM 1268 C C . SER A 1 163 ? -19.438 0.124 30.480 1.00 93.38 163 SER A C 1
ATOM 1270 O O . SER A 1 163 ? -20.619 -0.079 30.749 1.00 93.38 163 SER A O 1
ATOM 1272 N N . VAL A 1 164 ? -18.436 -0.597 30.974 1.00 93.88 164 VAL A N 1
ATOM 1273 C CA . VAL A 1 164 ? -18.599 -1.752 31.857 1.00 93.88 164 VAL A CA 1
ATOM 1274 C C . VAL A 1 164 ? -18.255 -1.360 33.290 1.00 93.88 164 VAL A C 1
ATOM 1276 O O . VAL A 1 164 ? -17.185 -0.803 33.554 1.00 93.88 164 VAL A O 1
ATOM 1279 N N . TYR A 1 165 ? -19.159 -1.646 34.222 1.00 91.69 165 TYR A N 1
ATOM 1280 C CA . TYR A 1 165 ? -19.000 -1.312 35.637 1.00 91.69 165 TYR A CA 1
ATOM 1281 C C . TYR A 1 165 ? -19.750 -2.292 36.543 1.00 91.69 165 TYR A C 1
ATOM 1283 O O . TYR A 1 165 ? -20.682 -2.974 36.122 1.00 91.69 165 TYR A O 1
ATOM 1291 N N . ALA A 1 166 ? -19.347 -2.361 37.811 1.00 90.31 166 ALA A N 1
ATOM 1292 C CA . ALA A 1 166 ? -20.110 -3.052 38.844 1.00 90.31 166 ALA A CA 1
ATOM 1293 C C . ALA A 1 166 ? -21.220 -2.130 39.390 1.00 90.31 166 ALA A C 1
ATOM 1295 O O . ALA A 1 166 ? -20.916 -1.022 39.853 1.00 90.31 166 ALA A O 1
ATOM 1296 N N . PRO A 1 167 ? -22.500 -2.545 39.350 1.00 84.94 167 PRO A N 1
ATOM 1297 C CA . PRO A 1 167 ? -23.594 -1.767 39.908 1.00 84.94 167 PRO A CA 1
ATOM 1298 C C . PRO A 1 167 ? -23.470 -1.706 41.434 1.00 84.94 167 PRO A C 1
ATOM 1300 O O . PRO A 1 167 ? -23.170 -2.699 42.096 1.00 84.94 167 PRO A O 1
ATOM 1303 N N . VAL A 1 168 ? -23.726 -0.528 42.003 1.00 78.50 168 VAL A N 1
ATOM 1304 C CA . VAL A 1 168 ? -23.788 -0.357 43.458 1.00 78.50 168 VAL A CA 1
ATOM 1305 C C . VAL A 1 168 ? -25.206 -0.675 43.905 1.00 78.50 168 VAL A C 1
ATOM 1307 O O . VAL A 1 168 ? -26.138 0.059 43.580 1.00 78.50 168 VAL A O 1
ATOM 1310 N N . GLN A 1 169 ? -25.364 -1.771 44.641 1.00 71.44 169 GLN A N 1
ATOM 1311 C CA . GLN A 1 169 ? -26.614 -2.080 45.324 1.00 71.44 169 GLN A CA 1
ATOM 1312 C C . GLN A 1 169 ? -26.718 -1.174 46.550 1.00 71.44 169 GLN A C 1
ATOM 1314 O O . GLN A 1 169 ? -25.889 -1.255 47.454 1.00 71.44 169 GLN A O 1
ATOM 1319 N N . VAL A 1 170 ? -27.704 -0.281 46.555 1.00 69.75 170 VAL A N 1
ATOM 1320 C CA . VAL A 1 170 ? -27.992 0.600 47.691 1.00 69.75 170 VAL A CA 1
ATOM 1321 C C . VAL A 1 170 ? -29.187 0.021 48.406 1.00 69.75 170 VAL A C 1
ATOM 1323 O O . VAL A 1 170 ? -30.274 -0.046 47.826 1.00 69.75 170 VAL A O 1
ATOM 1326 N N . ASP A 1 171 ? -29.000 -0.381 49.657 1.00 73.69 171 ASP A N 1
ATOM 1327 C CA . ASP A 1 171 ? -30.144 -0.727 50.481 1.00 73.6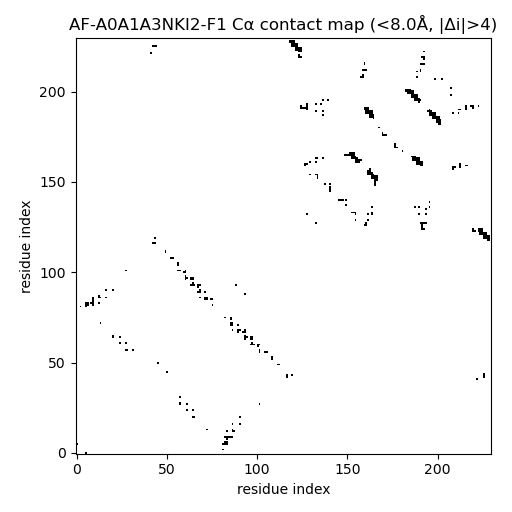9 171 ASP A CA 1
ATOM 1328 C C . ASP A 1 171 ? -30.936 0.551 50.774 1.00 73.69 171 ASP A C 1
ATOM 1330 O O . ASP A 1 171 ? -30.504 1.434 51.510 1.00 73.69 171 ASP A O 1
ATOM 1334 N N . THR A 1 172 ? -32.097 0.673 50.140 1.00 70.94 172 THR A N 1
ATOM 1335 C CA . THR A 1 172 ? -32.968 1.848 50.259 1.00 70.94 172 THR A CA 1
ATOM 1336 C C . THR A 1 172 ? -33.728 1.870 51.585 1.00 70.94 172 THR A C 1
ATOM 1338 O O . THR A 1 172 ? -34.378 2.868 51.895 1.00 70.94 172 THR A O 1
ATOM 1341 N N . SER A 1 173 ? -33.663 0.783 52.361 1.00 80.50 173 SER A N 1
ATOM 1342 C CA . SER A 1 173 ? -34.251 0.696 53.696 1.00 80.50 173 SER A CA 1
ATOM 1343 C C . SER A 1 173 ? -33.339 1.249 54.797 1.00 80.50 173 SER A C 1
ATOM 1345 O O . SER A 1 173 ? -33.835 1.561 55.881 1.00 80.50 173 SER A O 1
ATOM 1347 N N . ASP A 1 174 ? -32.050 1.459 54.502 1.00 79.00 174 ASP A N 1
ATOM 1348 C CA . ASP A 1 174 ? -31.082 2.087 55.401 1.00 79.00 174 ASP A CA 1
ATOM 1349 C C . ASP A 1 174 ? -30.769 3.535 54.957 1.00 79.00 174 ASP A C 1
ATOM 1351 O O . ASP A 1 174 ? -30.099 3.755 53.943 1.00 79.00 174 ASP A O 1
ATOM 1355 N N . PRO A 1 175 ? -31.196 4.556 55.725 1.00 76.50 175 PRO A N 1
ATOM 1356 C CA . PRO A 1 175 ? -30.910 5.962 55.431 1.00 76.50 175 PRO A CA 1
ATOM 1357 C C . PRO A 1 175 ? -29.412 6.306 55.430 1.00 76.50 175 PRO A C 1
ATOM 1359 O O . PRO A 1 175 ? -29.029 7.360 54.920 1.00 76.50 175 PRO A O 1
ATOM 1362 N N . THR A 1 176 ? -28.572 5.457 56.029 1.00 81.50 176 THR A N 1
ATOM 1363 C CA . THR A 1 176 ? -27.123 5.656 56.148 1.00 81.50 176 THR A CA 1
ATOM 1364 C C . THR A 1 176 ? -26.306 4.917 55.091 1.00 81.50 176 THR A C 1
ATOM 1366 O O . THR A 1 176 ? -25.137 5.253 54.918 1.00 81.50 176 THR A O 1
ATOM 1369 N N . ALA A 1 177 ? -26.918 4.041 54.283 1.00 71.25 177 ALA A N 1
ATOM 1370 C CA . ALA A 1 177 ? -26.236 3.276 53.230 1.00 71.25 177 ALA A CA 1
ATOM 1371 C C . ALA A 1 177 ? -25.545 4.148 52.160 1.00 71.25 177 ALA A C 1
ATOM 1373 O O . ALA A 1 177 ? -24.646 3.694 51.454 1.00 71.25 177 ALA A O 1
ATOM 1374 N N . PHE A 1 178 ? -25.930 5.423 52.034 1.00 67.81 178 PHE A N 1
ATOM 1375 C CA . PHE A 1 178 ? -25.243 6.378 51.161 1.00 67.81 178 PHE A CA 1
ATOM 1376 C C . PHE A 1 178 ? -23.821 6.721 51.643 1.00 67.81 178 PHE A C 1
ATOM 1378 O O . PHE A 1 178 ? -22.968 7.044 50.819 1.00 67.81 178 PHE A O 1
ATOM 1385 N N . LEU A 1 179 ? -23.544 6.644 52.953 1.00 71.12 179 LEU A N 1
ATOM 1386 C CA . LEU A 1 179 ? -22.215 6.920 53.518 1.00 71.12 179 LEU A CA 1
ATOM 1387 C C . LEU A 1 179 ? -21.186 5.848 53.141 1.00 71.12 179 LEU A C 1
ATOM 1389 O O . LEU A 1 179 ? -19.998 6.153 53.060 1.00 71.12 179 LEU A O 1
ATOM 1393 N N . ASP A 1 180 ? -21.650 4.634 52.843 1.00 68.31 180 ASP A N 1
ATOM 1394 C CA . ASP A 1 180 ? -20.812 3.508 52.430 1.00 68.31 180 ASP A CA 1
ATOM 1395 C C . ASP A 1 180 ? -20.609 3.443 50.905 1.00 68.31 180 ASP A C 1
ATOM 1397 O O . ASP A 1 180 ? -19.953 2.535 50.388 1.00 68.31 180 ASP A O 1
ATOM 1401 N N . MET A 1 181 ? -21.143 4.413 50.149 1.00 65.69 181 MET A N 1
ATOM 1402 C CA . MET A 1 181 ? -20.929 4.465 48.707 1.00 65.69 181 MET A CA 1
ATOM 1403 C C . MET A 1 181 ? -19.475 4.818 48.362 1.00 65.69 181 MET A C 1
ATOM 1405 O O . MET A 1 181 ? -18.979 5.874 48.762 1.00 65.69 181 MET A O 1
ATOM 1409 N N . PRO A 1 182 ? -18.815 4.034 47.491 1.00 66.88 182 PRO A N 1
ATOM 1410 C CA . PRO A 1 182 ? -17.516 4.407 46.954 1.00 66.88 182 PRO A CA 1
ATOM 1411 C C . PRO A 1 182 ? -17.624 5.701 46.134 1.00 66.88 182 PRO A C 1
ATOM 1413 O O . PRO A 1 182 ? -18.405 5.778 45.174 1.00 66.88 182 PRO A O 1
ATOM 1416 N N . VAL A 1 183 ? -16.826 6.704 46.516 1.00 63.12 183 VAL A N 1
ATOM 1417 C CA . VAL A 1 183 ? -16.777 8.041 45.891 1.00 63.12 183 VAL A CA 1
ATOM 1418 C C . VAL A 1 183 ? -16.013 8.015 44.559 1.00 63.12 183 VAL A C 1
ATOM 1420 O O . VAL A 1 183 ? -16.350 8.747 43.631 1.00 63.12 183 VAL A O 1
ATOM 1423 N N . GLU A 1 184 ? -15.034 7.116 44.428 1.00 68.88 184 GLU A N 1
ATOM 1424 C CA . GLU A 1 184 ? -14.278 6.886 43.194 1.00 68.88 184 GLU A CA 1
ATOM 1425 C C . GLU A 1 184 ? -14.542 5.473 42.675 1.00 68.88 184 GLU A C 1
ATOM 1427 O O . GLU A 1 184 ? -14.116 4.480 43.263 1.00 68.88 184 GLU A O 1
ATOM 1432 N N . ARG A 1 185 ? -15.271 5.375 41.563 1.00 77.19 185 ARG A N 1
ATOM 1433 C CA . ARG A 1 185 ? -15.589 4.111 40.900 1.00 77.19 185 ARG A CA 1
ATOM 1434 C C . ARG A 1 185 ? -14.842 4.053 39.587 1.00 77.19 185 ARG A C 1
ATOM 1436 O O . ARG A 1 185 ? -14.918 4.972 38.775 1.00 77.19 185 ARG A O 1
ATOM 1443 N N . THR A 1 186 ? -14.139 2.957 39.356 1.00 86.50 186 THR A N 1
ATOM 1444 C CA . THR A 1 186 ? -13.577 2.689 38.036 1.00 86.50 186 THR A CA 1
ATOM 1445 C C . THR A 1 186 ? -14.694 2.231 37.106 1.00 86.50 186 THR A C 1
ATOM 1447 O O . THR A 1 186 ? -15.460 1.328 37.447 1.00 86.50 186 THR A O 1
ATOM 1450 N N . VAL A 1 187 ? -14.776 2.860 35.940 1.00 89.75 187 VAL A N 1
ATOM 1451 C CA . VAL A 1 187 ? -15.600 2.434 34.809 1.00 89.75 187 VAL A CA 1
ATOM 1452 C C . VAL A 1 187 ? -14.643 2.030 33.698 1.00 89.75 187 VAL A C 1
ATOM 1454 O O . VAL A 1 187 ? -13.695 2.754 33.399 1.00 89.75 187 VAL A O 1
ATOM 1457 N N . PHE A 1 188 ? -14.862 0.872 33.089 1.00 93.31 188 PHE A N 1
ATOM 1458 C CA . PHE A 1 188 ? -14.039 0.402 31.981 1.00 93.31 188 PHE A CA 1
ATOM 1459 C C . PHE A 1 188 ? -14.736 0.740 30.670 1.00 93.31 188 PHE A C 1
ATOM 1461 O O 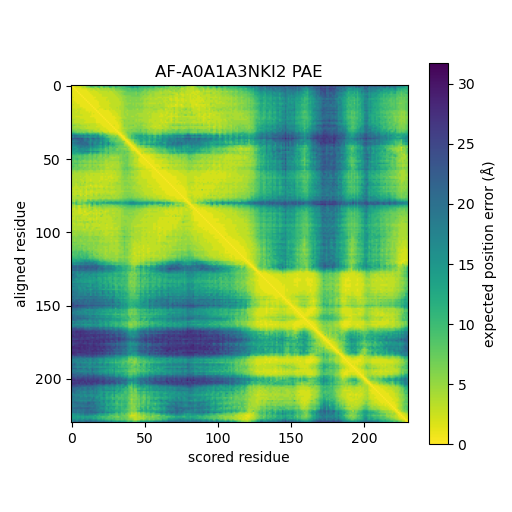. PHE A 1 188 ? -15.818 0.232 30.390 1.00 93.31 188 PHE A O 1
ATOM 1468 N N . LEU A 1 189 ? -14.126 1.604 29.865 1.00 93.25 189 LEU A N 1
ATOM 1469 C CA . LEU A 1 189 ? -14.585 1.874 28.509 1.00 93.25 189 LEU A CA 1
ATOM 1470 C C . LEU A 1 189 ? -13.957 0.835 27.585 1.00 93.25 189 LEU A C 1
ATOM 1472 O O . LEU A 1 189 ? -12.732 0.733 27.520 1.00 93.25 189 LEU A O 1
ATOM 1476 N N . ILE A 1 190 ? -14.778 0.060 26.884 1.00 94.00 190 ILE A N 1
ATOM 1477 C CA . ILE A 1 190 ? -14.326 -0.881 25.860 1.00 94.00 190 ILE A CA 1
ATOM 1478 C C . ILE A 1 190 ? -14.885 -0.478 24.500 1.00 94.00 190 ILE A C 1
ATOM 1480 O O . ILE A 1 190 ? -16.087 -0.296 24.339 1.00 94.00 190 ILE A O 1
ATOM 1484 N N . GLY A 1 191 ? -14.006 -0.310 23.517 1.00 91.38 191 GLY A N 1
ATOM 1485 C CA . GLY A 1 191 ? -14.403 -0.009 22.144 1.00 91.38 191 GLY A CA 1
ATOM 1486 C C . GLY A 1 191 ? -14.804 -1.259 21.373 1.00 91.38 191 GLY A C 1
ATOM 1487 O O . GLY A 1 191 ? -14.382 -2.361 21.718 1.00 91.38 191 GLY A O 1
ATOM 1488 N N . ASP A 1 192 ? -15.525 -1.093 20.265 1.00 88.31 192 ASP A N 1
ATOM 1489 C CA . ASP A 1 192 ? -15.776 -2.184 19.308 1.00 88.31 192 ASP A CA 1
ATOM 1490 C C . ASP A 1 192 ? -14.451 -2.764 18.729 1.00 88.31 192 ASP A C 1
ATOM 1492 O O . ASP A 1 192 ? -14.392 -3.878 18.203 1.00 88.31 192 ASP A O 1
ATOM 1496 N N . SER A 1 193 ? -13.327 -2.046 18.862 1.00 84.50 193 SER A N 1
ATOM 1497 C CA . SER A 1 193 ? -11.972 -2.541 18.584 1.00 84.50 193 SER A CA 1
ATOM 1498 C C . SER A 1 193 ? -11.441 -3.558 19.602 1.00 84.50 193 SER A C 1
ATOM 1500 O O . SER A 1 193 ? -10.457 -4.241 19.306 1.00 84.50 193 SER A O 1
ATOM 1502 N N . GLY A 1 194 ? -12.050 -3.647 20.785 1.00 86.38 194 GLY A N 1
ATOM 1503 C CA . GLY A 1 194 ? -11.535 -4.373 21.945 1.00 86.38 194 GLY A CA 1
ATOM 1504 C C . GLY A 1 194 ? -10.498 -3.591 22.761 1.00 86.38 194 GLY A C 1
ATOM 1505 O O . GLY A 1 194 ? -9.927 -4.144 23.699 1.00 86.38 194 GLY A O 1
ATOM 1506 N N . ARG A 1 195 ? -10.224 -2.313 22.439 1.00 90.62 195 ARG A N 1
ATOM 1507 C CA . ARG A 1 195 ? -9.401 -1.450 23.304 1.00 90.62 195 ARG A CA 1
ATOM 1508 C C . ARG A 1 195 ? -10.154 -1.198 24.605 1.00 90.62 195 ARG A C 1
ATOM 1510 O O . ARG A 1 195 ? -11.296 -0.759 24.554 1.00 90.62 195 ARG A O 1
ATOM 1517 N N . ILE A 1 196 ? -9.492 -1.423 25.737 1.00 92.94 196 ILE A N 1
ATOM 1518 C CA . ILE A 1 196 ? -10.041 -1.183 27.074 1.00 92.94 196 ILE A CA 1
ATOM 1519 C C . ILE A 1 196 ? -9.282 -0.028 27.721 1.00 92.94 196 ILE A C 1
ATOM 1521 O O . ILE A 1 196 ? -8.051 -0.037 27.758 1.00 92.94 196 ILE A O 1
ATOM 1525 N N . GLU A 1 197 ? -10.017 0.944 28.250 1.00 91.88 197 GLU A N 1
ATOM 1526 C CA . GLU A 1 197 ? -9.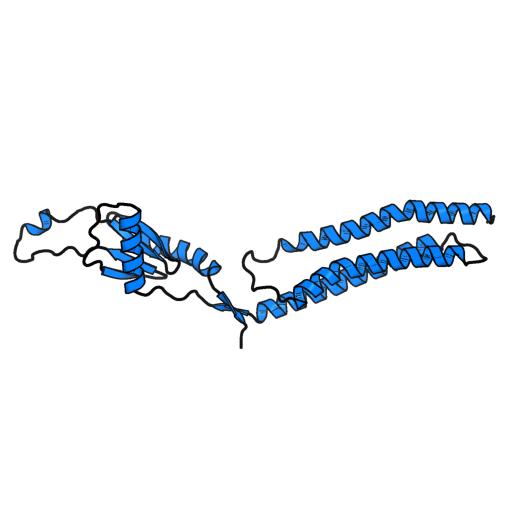481 2.086 28.981 1.00 91.88 197 GLU A CA 1
ATOM 1527 C C . GLU A 1 197 ? -10.213 2.245 30.323 1.00 91.88 197 GLU A C 1
ATOM 1529 O O . GLU A 1 197 ? -11.427 2.463 30.345 1.00 91.88 197 GLU A O 1
ATOM 1534 N N . PRO A 1 198 ? -9.510 2.101 31.461 1.00 89.44 198 PRO A N 1
ATOM 1535 C CA . PRO A 1 198 ? -10.093 2.381 32.763 1.00 89.44 198 PRO A CA 1
ATOM 1536 C C . PRO A 1 198 ? -10.192 3.898 32.969 1.00 89.44 198 PRO A C 1
ATOM 1538 O O . PRO A 1 198 ? -9.178 4.594 32.946 1.00 89.44 198 PRO A O 1
ATOM 1541 N N . THR A 1 199 ? -11.397 4.402 33.224 1.00 85.81 199 THR A N 1
ATOM 1542 C CA . THR A 1 199 ? -11.640 5.794 33.623 1.00 85.81 199 THR A CA 1
ATOM 1543 C C . THR A 1 199 ? -12.234 5.856 35.031 1.00 85.81 199 THR A C 1
ATOM 1545 O O . THR A 1 199 ? -12.765 4.870 35.549 1.00 85.81 199 THR A O 1
ATOM 1548 N N . SER A 1 200 ? -12.110 7.009 35.686 1.00 79.00 200 SER A N 1
ATOM 1549 C CA . SER A 1 200 ? -12.660 7.236 37.027 1.00 79.00 200 SER A CA 1
ATOM 1550 C C . SER A 1 200 ? -13.996 7.966 36.944 1.00 79.00 200 SER A C 1
ATOM 1552 O O . SER A 1 200 ? -14.149 8.906 36.164 1.00 79.00 200 SER A O 1
ATOM 1554 N N . SER A 1 201 ? -14.944 7.592 37.802 1.00 69.62 201 SER A N 1
ATOM 1555 C CA . SER A 1 201 ? -16.260 8.229 37.927 1.00 69.62 201 SER A CA 1
ATOM 1556 C C . SER A 1 201 ? -16.209 9.686 38.392 1.00 69.62 201 SER A C 1
ATOM 1558 O O . SER A 1 201 ? -17.237 10.356 38.387 1.00 69.62 201 SER A O 1
ATOM 1560 N N . SER A 1 202 ? -15.042 10.182 38.817 1.00 68.19 202 SER A N 1
ATOM 1561 C CA . SER A 1 202 ? -14.838 11.591 39.170 1.00 68.19 202 SER A CA 1
ATOM 1562 C C . SER A 1 202 ? -14.799 12.516 37.950 1.00 68.19 202 SER A C 1
ATOM 1564 O O . SER A 1 202 ? -14.921 13.733 38.097 1.00 68.19 202 SER A O 1
ATOM 1566 N N . ARG A 1 203 ? -14.661 11.961 36.738 1.00 68.88 203 ARG A N 1
ATOM 1567 C CA . ARG A 1 203 ? -14.756 12.710 35.482 1.00 68.88 203 ARG A CA 1
ATOM 1568 C C . ARG A 1 203 ? -16.159 12.590 34.885 1.00 68.88 203 ARG A C 1
ATOM 1570 O O . ARG A 1 203 ? -16.765 11.525 34.994 1.00 68.88 203 ARG A O 1
ATOM 1577 N N . PRO A 1 204 ? -16.685 13.642 34.226 1.00 73.69 204 PRO A N 1
ATOM 1578 C CA . PRO A 1 204 ? -17.998 13.591 33.593 1.00 73.69 204 PRO A CA 1
ATOM 1579 C C . PRO A 1 204 ? -18.080 12.412 32.605 1.00 73.69 204 PRO A C 1
ATOM 1581 O O . PRO A 1 204 ? -17.363 12.433 31.598 1.00 73.69 204 PRO A O 1
ATOM 1584 N N . PRO A 1 205 ? -18.956 11.413 32.837 1.00 76.38 205 PRO A N 1
ATOM 1585 C CA . PRO A 1 205 ? -18.978 10.178 32.047 1.00 76.38 205 PRO A CA 1
ATOM 1586 C C . PRO A 1 205 ? -19.138 10.432 30.547 1.00 76.38 205 PRO A C 1
ATOM 1588 O O . PRO A 1 205 ? -18.512 9.781 29.717 1.00 76.38 205 PRO A O 1
ATOM 1591 N N . LEU A 1 206 ? -19.929 11.448 30.203 1.00 82.88 206 LEU A N 1
ATOM 1592 C CA . LEU A 1 206 ? -20.242 11.800 28.824 1.00 82.88 206 LEU A CA 1
ATOM 1593 C C . LEU A 1 206 ? -19.037 12.401 28.076 1.00 82.88 206 LEU A C 1
ATOM 1595 O O . LEU A 1 206 ? -18.875 12.147 26.887 1.00 82.88 206 LEU A O 1
ATOM 1599 N N . ALA A 1 207 ? -18.162 13.149 28.760 1.00 85.38 207 ALA A N 1
ATOM 1600 C CA . ALA A 1 207 ? -16.966 13.734 28.147 1.00 85.38 207 ALA A CA 1
ATOM 1601 C C . ALA A 1 207 ? -15.896 12.667 27.858 1.00 85.38 207 ALA A C 1
ATOM 1603 O O . ALA A 1 207 ? -15.301 12.653 26.781 1.00 85.38 207 ALA A O 1
ATOM 1604 N N . GLU A 1 208 ? -15.699 11.734 28.791 1.00 85.94 208 GLU A N 1
ATOM 1605 C CA . GLU A 1 208 ? -14.765 10.611 28.636 1.00 85.94 208 GLU A CA 1
ATOM 1606 C C . GLU A 1 208 ? -15.237 9.638 27.545 1.00 85.94 208 GLU A C 1
ATOM 1608 O O . GLU A 1 208 ? -14.453 9.248 26.681 1.00 85.94 208 GLU A O 1
ATOM 1613 N N . GLN A 1 209 ? -16.538 9.324 27.502 1.00 87.75 209 GLN A N 1
ATOM 1614 C CA . GLN A 1 209 ? -17.126 8.527 26.421 1.00 87.75 209 GLN A CA 1
ATOM 1615 C C . GLN A 1 209 ? -16.943 9.194 25.053 1.00 87.75 209 GLN A C 1
ATOM 1617 O O . GLN A 1 209 ? -16.589 8.519 24.087 1.00 87.75 209 GLN A O 1
ATOM 1622 N N . GLN A 1 210 ? -17.150 10.512 24.947 1.00 88.06 210 GLN A N 1
ATOM 1623 C CA . GLN A 1 210 ? -16.943 11.251 23.696 1.00 88.06 210 GLN A CA 1
ATOM 1624 C C . GLN A 1 210 ? -15.485 11.207 23.237 1.00 88.06 210 GLN A C 1
ATOM 1626 O O . GLN A 1 210 ? -15.230 10.918 22.066 1.00 88.06 210 GLN A O 1
ATOM 1631 N N . HIS A 1 211 ? -14.543 11.443 24.152 1.00 87.81 211 HIS A N 1
ATOM 1632 C CA . HIS A 1 211 ? -13.117 11.380 23.848 1.00 87.81 211 HIS A CA 1
ATOM 1633 C C . HIS A 1 211 ? -12.710 9.981 23.373 1.00 87.81 211 HIS A C 1
ATOM 1635 O O . HIS A 1 211 ? -12.102 9.823 22.312 1.00 87.81 211 HIS A O 1
ATOM 1641 N N . PHE A 1 212 ? -13.137 8.950 24.104 1.00 89.94 212 PHE A N 1
ATOM 1642 C CA . PHE A 1 212 ? -12.887 7.565 23.735 1.00 89.94 212 PHE A CA 1
ATOM 1643 C C . PHE A 1 212 ? -13.478 7.228 22.358 1.00 89.94 212 PHE A C 1
ATOM 1645 O O . PHE A 1 212 ? -12.805 6.612 21.531 1.00 89.94 212 PHE A O 1
ATOM 1652 N N . SER A 1 213 ? -14.706 7.681 22.083 1.00 87.12 213 SER A N 1
ATOM 1653 C CA . SER A 1 213 ? -15.393 7.483 20.799 1.00 87.12 213 SER A CA 1
ATOM 1654 C C . SER A 1 213 ? -14.660 8.150 19.634 1.00 87.12 213 SER A C 1
ATOM 1656 O O . SER A 1 213 ? -14.678 7.649 18.511 1.00 87.12 213 SER A O 1
ATOM 1658 N N . GLU A 1 214 ? -14.026 9.302 19.855 1.00 88.75 214 GLU A N 1
ATOM 1659 C CA . GLU A 1 214 ? -13.243 9.988 18.828 1.00 88.75 214 GLU A CA 1
ATOM 1660 C C . GLU A 1 214 ? -11.983 9.201 18.460 1.00 88.75 214 GLU A C 1
ATOM 1662 O O . GLU A 1 214 ? -11.738 8.953 17.277 1.00 88.75 214 GLU A O 1
ATOM 1667 N N . VAL A 1 215 ? -11.248 8.718 19.464 1.00 87.19 215 VAL A N 1
ATOM 1668 C CA . VAL A 1 215 ? -10.087 7.840 19.255 1.00 87.19 215 VAL A CA 1
ATOM 1669 C C . VAL A 1 215 ? -10.517 6.541 18.573 1.00 87.19 215 VAL A C 1
ATOM 1671 O O . VAL A 1 215 ? -9.905 6.099 17.599 1.00 87.19 215 VAL A O 1
ATOM 1674 N N . GLU A 1 216 ? -11.619 5.955 19.035 1.00 86.69 216 GLU A N 1
ATOM 1675 C CA . GLU A 1 216 ? -12.157 4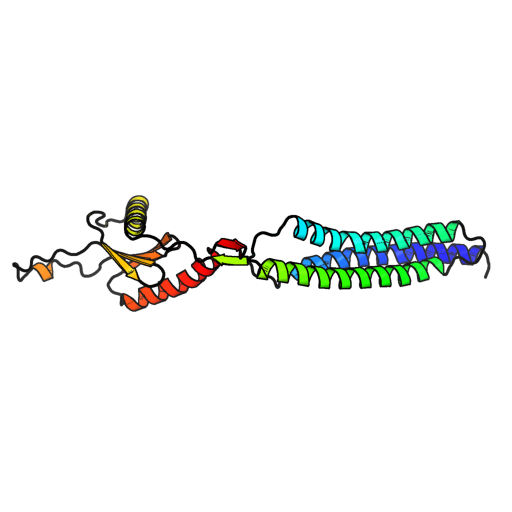.713 18.495 1.00 86.69 216 GLU A CA 1
ATOM 1676 C C . GLU A 1 216 ? -12.571 4.844 17.034 1.00 86.69 216 GLU A C 1
ATOM 1678 O O . GLU A 1 216 ? -12.353 3.927 16.250 1.00 86.69 216 GLU A O 1
ATOM 1683 N N . ARG A 1 217 ? -13.082 6.004 16.619 1.00 84.06 217 ARG A N 1
ATOM 1684 C CA . ARG A 1 217 ? -13.434 6.274 15.221 1.00 84.06 217 ARG A CA 1
ATOM 1685 C C . ARG A 1 217 ? -12.228 6.173 14.296 1.00 84.06 217 ARG A C 1
ATOM 1687 O O . ARG A 1 217 ? -12.342 5.614 13.206 1.00 84.06 217 ARG A O 1
ATOM 1694 N N . VAL A 1 218 ? -11.073 6.677 14.731 1.00 82.88 218 VAL A N 1
ATOM 1695 C CA . VAL A 1 218 ? -9.818 6.581 13.971 1.00 82.88 218 VAL A CA 1
ATOM 1696 C C . VAL A 1 218 ? -9.358 5.124 13.880 1.00 82.88 218 VAL A C 1
ATOM 1698 O O . VAL A 1 218 ? -8.921 4.678 12.818 1.00 82.88 218 VAL A O 1
ATOM 1701 N N . VAL A 1 219 ? -9.502 4.357 14.963 1.00 81.38 219 VAL A N 1
ATOM 1702 C CA . VAL A 1 219 ? -9.143 2.930 15.008 1.00 81.38 219 VAL A CA 1
ATOM 1703 C C . VAL A 1 219 ? -10.095 2.080 14.157 1.00 81.38 219 VAL A C 1
ATOM 1705 O O . VAL A 1 219 ? -9.645 1.271 13.345 1.00 81.38 219 VAL A O 1
ATOM 1708 N N . ALA A 1 220 ? -11.404 2.291 14.270 1.00 77.31 220 ALA A N 1
ATOM 1709 C CA . ALA A 1 220 ? -12.437 1.600 13.503 1.00 77.31 220 ALA A CA 1
ATOM 1710 C C . ALA A 1 220 ? -12.302 1.875 11.999 1.00 77.31 220 ALA A C 1
ATOM 1712 O O . ALA A 1 220 ? -12.412 0.956 11.181 1.00 77.31 220 ALA A O 1
ATOM 1713 N N . ALA A 1 221 ? -11.959 3.117 11.634 1.00 74.81 221 ALA A N 1
ATOM 1714 C CA . ALA A 1 221 ? -11.659 3.493 10.259 1.00 74.81 221 ALA A CA 1
ATOM 1715 C C . ALA A 1 221 ? -10.466 2.727 9.676 1.00 74.81 221 ALA A C 1
ATOM 1717 O O . ALA A 1 221 ? -10.391 2.619 8.456 1.00 74.81 221 ALA A O 1
ATOM 1718 N N . ARG A 1 222 ? -9.567 2.173 10.502 1.00 75.50 222 ARG A N 1
ATOM 1719 C CA . ARG A 1 222 ? -8.462 1.298 10.073 1.00 75.50 222 ARG A CA 1
ATOM 1720 C C . ARG A 1 222 ? -8.853 -0.184 10.076 1.00 75.50 222 ARG A C 1
ATOM 1722 O O . ARG A 1 222 ? -8.544 -0.914 9.147 1.00 75.50 222 ARG A O 1
ATOM 1729 N N . ARG A 1 223 ? -9.613 -0.625 11.079 1.00 76.44 223 ARG A N 1
ATOM 1730 C CA . ARG A 1 223 ? -9.991 -2.038 11.272 1.00 76.44 223 ARG A CA 1
ATOM 1731 C C . ARG A 1 223 ? -10.947 -2.614 10.227 1.00 76.44 223 ARG A C 1
ATOM 1733 O O . ARG A 1 223 ? -11.014 -3.833 10.090 1.00 76.44 223 ARG A O 1
ATOM 1740 N N . GLY A 1 224 ? -11.722 -1.768 9.549 1.00 75.31 224 GLY A N 1
ATOM 1741 C CA . GLY A 1 224 ? -12.743 -2.233 8.612 1.00 75.31 224 GLY A CA 1
ATOM 1742 C C . GLY A 1 224 ? -12.194 -3.193 7.550 1.00 75.31 224 GLY A C 1
ATOM 1743 O O . GLY A 1 224 ? -11.108 -2.994 7.004 1.00 75.31 224 GLY A O 1
ATOM 1744 N N . LYS A 1 225 ? -12.951 -4.244 7.235 1.00 81.50 225 LYS A N 1
ATOM 1745 C CA . LYS A 1 225 ? -12.542 -5.223 6.226 1.00 81.50 225 LYS A CA 1
ATOM 1746 C C . LYS A 1 225 ? -12.904 -4.704 4.841 1.00 81.50 225 LYS A C 1
ATOM 1748 O O . LYS A 1 225 ? -14.041 -4.312 4.589 1.00 81.50 225 LYS A O 1
ATOM 1753 N N . TRP A 1 226 ? -11.948 -4.733 3.919 1.00 84.12 226 TRP A N 1
ATOM 1754 C CA . TRP A 1 226 ? -12.229 -4.453 2.516 1.00 84.12 226 TRP A CA 1
ATOM 1755 C C . TRP A 1 226 ? -13.012 -5.611 1.906 1.00 84.12 226 TRP A C 1
ATOM 1757 O O . TRP A 1 226 ? -12.503 -6.727 1.787 1.00 84.12 226 TRP A O 1
ATOM 1767 N N . VAL A 1 227 ? -14.246 -5.336 1.498 1.00 86.25 227 VAL A N 1
ATOM 1768 C CA . VAL A 1 227 ? -15.114 -6.298 0.821 1.00 86.25 227 VAL A CA 1
ATOM 1769 C C . VAL A 1 227 ? -15.389 -5.794 -0.586 1.00 86.25 227 VAL A C 1
ATOM 1771 O O . VAL A 1 227 ? -15.621 -4.604 -0.808 1.00 86.25 227 VAL A O 1
ATOM 1774 N N . ARG A 1 228 ? -15.309 -6.698 -1.564 1.00 86.00 228 ARG A N 1
ATOM 1775 C CA . ARG A 1 228 ? -15.625 -6.367 -2.951 1.00 86.00 228 ARG A CA 1
ATOM 1776 C C . ARG A 1 228 ? -17.124 -6.088 -3.048 1.00 86.00 228 ARG A C 1
ATOM 1778 O O . ARG A 1 228 ? -17.925 -6.896 -2.589 1.00 86.00 228 ARG A O 1
ATOM 1785 N N . ARG A 1 229 ? -17.491 -4.950 -3.631 1.00 85.88 229 ARG A N 1
ATOM 1786 C CA . ARG A 1 229 ? -18.878 -4.611 -3.950 1.00 85.88 229 ARG A CA 1
ATOM 1787 C C . ARG A 1 229 ? -19.412 -5.671 -4.921 1.00 85.88 229 ARG A C 1
ATOM 1789 O O . ARG A 1 229 ? -18.755 -5.932 -5.932 1.00 85.88 229 ARG A O 1
ATOM 1796 N N . ALA A 1 230 ? -20.520 -6.311 -4.550 1.00 76.31 230 ALA A N 1
ATOM 1797 C CA . ALA A 1 230 ? -21.237 -7.259 -5.401 1.00 76.31 230 ALA A CA 1
ATOM 1798 C C . ALA A 1 230 ? -21.857 -6.550 -6.612 1.00 76.31 230 ALA A C 1
ATOM 1800 O O . ALA A 1 230 ? -22.208 -5.354 -6.469 1.00 76.31 230 ALA A O 1
#

Secondary structure (DSSP, 8-state):
--HHHHHHHHHHHHHHHHHHHHHHHHHHHHHHHHGGGGS-SS-PPPPHHHHHHHHHHHHHHHHHHHHHHHHHHHHHHH-SS--TTHHHHHHHHHHHHHHHHHHHHHHHHHHHHHHHHHTEEEEPPPPPPHHHHHHHHHHHHHHHT-----SS-EEEEETTEEEEE------TT-TTTTTTS-SS-EEEEEETT--EEEEETTS-HHHHHHHHHHHHHHHHHHH-EEEE--

Solvent-accessible surface area (backbone atoms only — not comparable to full-atom values): 13065 Å² total; per-residue (Å²): 132,57,72,67,58,34,52,51,48,29,52,52,45,45,62,63,44,46,61,54,52,52,47,52,41,53,48,52,51,50,57,64,61,60,66,58,80,82,56,68,96,78,69,67,85,78,50,73,66,56,55,50,52,51,54,46,53,60,50,50,28,41,51,51,28,53,50,35,44,54,50,29,54,54,49,43,71,71,48,95,58,93,36,51,60,35,51,58,51,23,50,54,51,20,48,52,52,24,52,52,43,40,55,52,43,50,56,49,49,54,51,50,52,52,52,54,56,70,41,42,42,73,38,74,59,72,73,65,50,64,69,56,50,52,51,53,51,44,51,50,35,61,76,69,64,50,97,63,80,74,67,77,62,44,66,47,82,51,74,66,31,33,43,36,33,61,75,82,84,70,59,85,88,44,92,62,49,72,78,74,52,77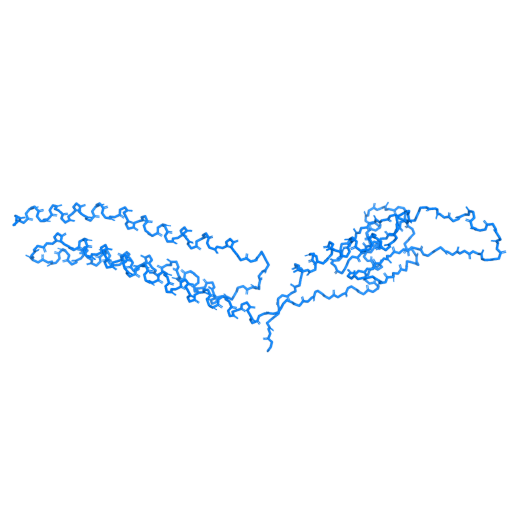,81,73,41,71,36,35,40,32,34,45,86,68,53,74,46,83,43,56,61,81,48,64,67,69,60,55,50,50,53,51,31,56,56,40,50,62,50,45,72,63,64,27,49,66,40,72,62,129